Protein AF-A0A353B526-F1 (afdb_monomer_lite)

Structure (mmCIF, N/CA/C/O backbone):
data_AF-A0A353B526-F1
#
_entry.id   AF-A0A353B526-F1
#
loop_
_atom_site.group_PDB
_atom_site.id
_atom_site.type_symbol
_atom_site.label_atom_id
_atom_site.label_alt_id
_atom_site.label_comp_id
_atom_site.label_asym_id
_atom_site.label_entity_id
_atom_site.label_seq_id
_atom_site.pdbx_PDB_ins_code
_atom_site.Cartn_x
_atom_site.Cartn_y
_atom_site.Cartn_z
_atom_site.occupancy
_atom_site.B_iso_or_equiv
_atom_site.auth_seq_id
_atom_site.auth_comp_id
_atom_site.auth_asym_id
_atom_site.auth_atom_id
_atom_site.pdbx_PDB_model_num
ATOM 1 N N . ASP A 1 1 ? 11.780 -3.179 19.952 1.00 55.44 1 ASP A N 1
ATOM 2 C CA . ASP A 1 1 ? 10.752 -3.009 18.901 1.00 55.44 1 ASP A CA 1
ATOM 3 C C . ASP A 1 1 ? 11.276 -2.392 17.603 1.00 55.44 1 ASP A C 1
ATOM 5 O O . ASP A 1 1 ? 10.988 -2.931 16.545 1.00 55.44 1 ASP A O 1
ATOM 9 N N . GLY A 1 2 ? 12.166 -1.389 17.626 1.00 59.59 2 GLY A N 1
ATOM 10 C CA . GLY A 1 2 ? 12.680 -0.763 16.386 1.00 59.59 2 GLY A CA 1
ATOM 11 C C . GLY A 1 2 ? 13.436 -1.662 15.383 1.00 59.59 2 GLY A C 1
ATOM 12 O O . GLY A 1 2 ? 13.488 -1.338 14.200 1.00 59.59 2 GLY A O 1
ATOM 13 N N . LEU A 1 3 ? 14.002 -2.803 15.803 1.00 60.94 3 LEU A N 1
ATOM 14 C CA . LEU A 1 3 ? 14.673 -3.739 14.883 1.00 60.94 3 LEU A CA 1
ATOM 15 C C . LEU A 1 3 ? 13.676 -4.437 13.940 1.00 60.94 3 LEU A C 1
ATOM 17 O O . LEU A 1 3 ? 13.986 -4.647 12.771 1.00 60.94 3 LEU A O 1
ATOM 21 N N . TRP A 1 4 ? 12.483 -4.764 14.444 1.00 62.88 4 TRP A N 1
ATOM 22 C CA . TRP A 1 4 ? 11.425 -5.407 13.663 1.00 62.88 4 TRP A CA 1
ATOM 23 C C . TRP A 1 4 ? 10.828 -4.448 12.641 1.00 62.88 4 TRP A C 1
ATOM 25 O O . TRP A 1 4 ? 10.658 -4.827 11.488 1.00 62.88 4 TRP A O 1
ATOM 35 N N . ILE A 1 5 ? 10.642 -3.183 13.028 1.00 62.62 5 ILE A N 1
ATOM 36 C CA . ILE A 1 5 ? 10.218 -2.115 12.116 1.00 62.62 5 ILE A CA 1
ATOM 37 C C . ILE A 1 5 ? 11.234 -1.971 10.977 1.00 62.62 5 ILE A C 1
ATOM 39 O O . ILE A 1 5 ? 10.862 -2.057 9.815 1.00 62.62 5 ILE A O 1
ATOM 43 N N . ASN A 1 6 ? 12.532 -1.866 11.280 1.00 57.03 6 ASN A N 1
ATOM 44 C CA . ASN A 1 6 ? 13.565 -1.769 10.241 1.00 57.03 6 ASN A CA 1
ATOM 45 C C . ASN A 1 6 ? 13.612 -3.001 9.322 1.00 57.03 6 ASN A C 1
ATOM 47 O O . ASN A 1 6 ? 13.829 -2.863 8.120 1.00 57.03 6 ASN A O 1
ATOM 51 N N . TYR A 1 7 ? 13.410 -4.201 9.873 1.00 67.06 7 TYR A N 1
ATOM 52 C CA . TYR A 1 7 ? 13.340 -5.433 9.088 1.00 67.06 7 TYR A CA 1
ATOM 53 C C . TYR A 1 7 ? 12.128 -5.433 8.145 1.00 67.06 7 TYR A C 1
ATOM 55 O O . TYR A 1 7 ? 12.280 -5.737 6.964 1.00 67.06 7 TYR A O 1
ATOM 63 N N . TRP A 1 8 ? 10.950 -5.036 8.627 1.00 62.91 8 TRP A N 1
ATOM 64 C CA . TRP A 1 8 ? 9.739 -4.974 7.808 1.00 62.91 8 TRP A CA 1
ATOM 65 C C . TRP A 1 8 ? 9.803 -3.878 6.762 1.00 62.91 8 TRP A C 1
ATOM 67 O O . TRP A 1 8 ? 9.390 -4.115 5.640 1.00 62.91 8 TRP A O 1
ATOM 77 N N . VAL A 1 9 ? 10.414 -2.737 7.063 1.00 62.62 9 VAL A N 1
ATOM 78 C CA . VAL A 1 9 ? 10.660 -1.666 6.086 1.00 62.62 9 VAL A CA 1
ATOM 79 C C . VAL A 1 9 ? 11.614 -2.135 4.982 1.00 62.62 9 VAL A C 1
ATOM 81 O O . VAL A 1 9 ? 11.362 -1.941 3.791 1.00 62.62 9 VAL A O 1
ATOM 84 N N . ALA A 1 10 ? 12.690 -2.835 5.351 1.00 56.03 10 ALA A N 1
ATOM 85 C CA . ALA A 1 10 ? 13.644 -3.386 4.388 1.00 56.03 10 ALA A CA 1
ATOM 86 C C . ALA A 1 10 ? 13.065 -4.539 3.547 1.00 56.03 10 ALA A C 1
ATOM 88 O O . ALA A 1 10 ? 13.528 -4.786 2.435 1.00 56.03 10 ALA A O 1
ATOM 89 N N . ALA A 1 11 ? 12.076 -5.262 4.068 1.00 57.31 11 ALA A N 1
ATOM 90 C CA . ALA A 1 11 ? 11.418 -6.347 3.351 1.00 57.31 11 ALA A CA 1
ATOM 91 C C . ALA A 1 11 ? 10.162 -5.876 2.582 1.00 57.31 11 ALA A C 1
ATOM 93 O O . ALA A 1 11 ? 9.813 -6.488 1.573 1.00 57.31 11 ALA A O 1
ATOM 94 N N . ALA A 1 12 ? 9.516 -4.784 3.006 1.00 56.25 12 ALA A N 1
ATOM 95 C CA . ALA A 1 12 ? 8.395 -4.139 2.315 1.00 56.25 12 ALA A CA 1
ATOM 96 C C . ALA A 1 12 ? 8.865 -3.440 1.043 1.00 56.25 12 ALA A C 1
ATOM 98 O O . ALA A 1 12 ? 8.221 -3.563 0.012 1.00 56.25 12 ALA A O 1
ATOM 99 N N . SER A 1 13 ? 10.059 -2.844 1.080 1.00 56.41 13 SER A N 1
ATOM 100 C CA . SER A 1 13 ? 10.742 -2.297 -0.103 1.00 56.41 13 SER A CA 1
ATOM 101 C C . SER A 1 13 ? 11.187 -3.351 -1.134 1.00 56.41 13 SER A C 1
ATOM 103 O O . SER A 1 13 ? 11.885 -3.020 -2.087 1.00 56.41 13 SER A O 1
ATOM 105 N N . ARG A 1 14 ? 10.843 -4.632 -0.935 1.00 58.75 14 ARG A N 1
ATOM 106 C CA . ARG A 1 14 ? 11.121 -5.738 -1.868 1.00 58.75 14 ARG A CA 1
ATOM 107 C C . ARG A 1 14 ? 9.884 -6.596 -2.158 1.00 58.75 14 ARG A C 1
ATOM 109 O O . ARG A 1 14 ? 10.038 -7.730 -2.607 1.00 58.75 14 ARG A O 1
ATOM 116 N N . GLY A 1 15 ? 8.692 -6.152 -1.757 1.00 55.44 15 GLY A N 1
ATOM 117 C CA . GLY A 1 15 ? 7.445 -6.919 -1.862 1.00 55.44 15 GLY A CA 1
ATOM 118 C C . GLY A 1 15 ? 7.373 -8.199 -1.011 1.00 55.44 15 GLY A C 1
ATOM 119 O O . GLY A 1 15 ? 6.357 -8.890 -1.016 1.00 55.44 15 GLY A O 1
ATOM 120 N N . VAL A 1 16 ? 8.418 -8.533 -0.241 1.00 63.41 16 VAL A N 1
ATOM 121 C CA . VAL A 1 16 ? 8.489 -9.770 0.563 1.00 63.41 16 VAL A CA 1
ATOM 122 C C . VAL A 1 16 ? 7.783 -9.605 1.914 1.00 63.41 16 VAL A C 1
ATOM 124 O O . VAL A 1 16 ? 7.310 -10.588 2.483 1.00 63.41 16 VAL A O 1
ATOM 127 N N . ALA A 1 17 ? 7.671 -8.377 2.438 1.00 70.75 17 ALA A N 1
ATOM 128 C CA . ALA A 1 17 ? 7.066 -8.152 3.753 1.00 70.75 17 ALA A CA 1
ATOM 129 C C . ALA A 1 17 ? 5.555 -7.964 3.758 1.00 70.75 17 ALA A C 1
ATOM 131 O O . ALA A 1 17 ? 5.000 -8.078 4.841 1.00 70.75 17 ALA A O 1
ATOM 132 N N . VAL A 1 18 ? 4.886 -7.688 2.630 1.00 75.19 18 VAL A N 1
ATOM 133 C CA . VAL A 1 18 ? 3.439 -7.368 2.627 1.00 75.19 18 VAL A CA 1
ATOM 134 C C . VAL A 1 18 ? 2.651 -8.437 3.381 1.00 75.19 18 VAL A C 1
ATOM 136 O O . VAL A 1 18 ? 1.902 -8.135 4.306 1.00 75.19 18 VAL A O 1
ATOM 139 N N . ARG A 1 19 ? 2.932 -9.708 3.077 1.00 75.94 19 ARG A N 1
ATOM 140 C CA . ARG A 1 19 ? 2.346 -10.851 3.780 1.00 75.94 19 ARG A CA 1
ATOM 141 C C . ARG A 1 19 ? 2.695 -10.872 5.272 1.00 75.94 19 ARG A C 1
ATOM 143 O O . ARG A 1 19 ? 1.808 -11.054 6.093 1.00 75.94 19 ARG A O 1
ATOM 150 N N . SER A 1 20 ? 3.968 -10.689 5.623 1.00 77.62 20 SER A N 1
ATOM 151 C CA . SER A 1 20 ? 4.412 -10.715 7.024 1.00 77.62 20 SER A CA 1
ATOM 152 C C . SER A 1 20 ? 3.808 -9.574 7.842 1.00 77.62 20 SER A C 1
ATOM 154 O O . SER A 1 20 ? 3.484 -9.786 9.004 1.00 77.62 20 SER A O 1
ATOM 156 N N . ILE A 1 21 ? 3.680 -8.380 7.261 1.00 80.81 21 ILE A N 1
ATOM 157 C CA . ILE A 1 21 ? 3.058 -7.220 7.900 1.00 80.81 21 ILE A CA 1
ATOM 158 C C . ILE A 1 21 ? 1.581 -7.514 8.123 1.00 80.81 21 ILE A C 1
ATOM 160 O O . ILE A 1 21 ? 1.106 -7.393 9.247 1.00 80.81 21 ILE A O 1
ATOM 164 N N . HIS A 1 22 ? 0.882 -7.965 7.080 1.00 81.88 22 HIS A N 1
ATOM 165 C CA . HIS A 1 22 ? -0.527 -8.328 7.165 1.00 81.88 22 HIS A CA 1
ATOM 166 C C . HIS A 1 22 ? -0.779 -9.393 8.248 1.00 81.88 22 HIS A C 1
ATOM 168 O O . HIS A 1 22 ? -1.713 -9.248 9.028 1.00 81.88 22 HIS A O 1
ATOM 174 N N . GLU A 1 23 ? 0.077 -10.418 8.360 1.00 82.25 23 GLU A N 1
ATOM 175 C CA . GLU A 1 23 ? -0.015 -11.478 9.385 1.00 82.25 23 GLU A CA 1
ATOM 176 C C . GLU A 1 23 ? 0.177 -10.981 10.831 1.00 82.25 23 GLU A C 1
ATOM 178 O O . GLU A 1 23 ? -0.234 -11.662 11.767 1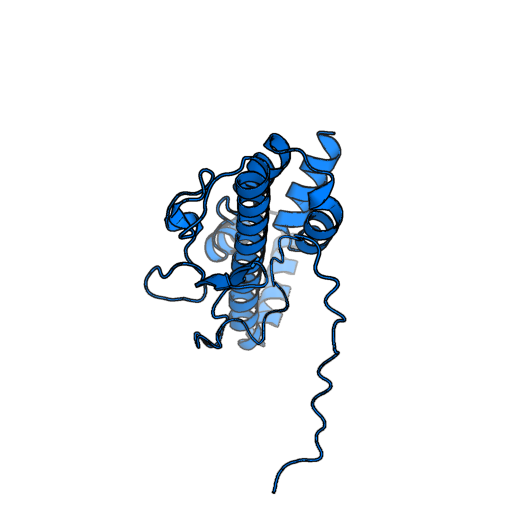.00 82.25 23 GLU A O 1
ATOM 183 N N . HIS A 1 24 ? 0.806 -9.823 11.036 1.00 84.25 24 HIS A N 1
ATOM 184 C CA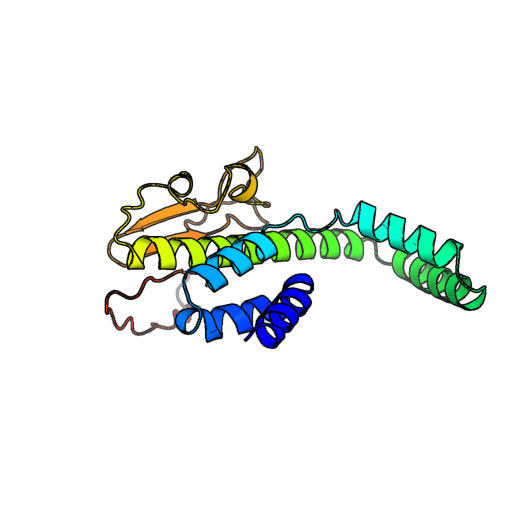 . HIS A 1 24 ? 1.137 -9.311 12.369 1.00 84.25 24 HIS A CA 1
ATOM 185 C C . HIS A 1 24 ? 0.536 -7.925 12.654 1.00 84.25 24 HIS A C 1
ATOM 187 O O . HIS A 1 24 ? 0.868 -7.318 13.676 1.00 84.25 24 HIS A O 1
ATOM 193 N N . ARG A 1 25 ? -0.334 -7.406 11.780 1.00 87.31 25 ARG A N 1
ATOM 194 C CA . ARG A 1 25 ? -0.895 -6.048 11.879 1.00 87.31 25 ARG A CA 1
ATOM 195 C C . ARG A 1 25 ? -1.630 -5.794 13.199 1.00 87.31 25 ARG A C 1
ATOM 197 O O . ARG A 1 25 ? -1.456 -4.732 13.794 1.00 87.31 25 ARG A O 1
ATOM 204 N N . ASP A 1 26 ? -2.324 -6.808 13.715 1.00 88.00 26 ASP A N 1
ATOM 205 C CA . ASP A 1 26 ? -3.084 -6.740 14.971 1.00 88.00 26 ASP A CA 1
ATOM 206 C C . ASP A 1 26 ? -2.174 -6.550 16.195 1.00 88.00 26 ASP A C 1
ATOM 208 O O . ASP A 1 26 ? -2.613 -6.095 17.247 1.00 88.00 26 ASP A O 1
ATOM 212 N N . SER A 1 27 ? -0.886 -6.892 16.070 1.00 90.00 27 SER A N 1
ATOM 213 C CA . SER A 1 27 ? 0.110 -6.709 17.133 1.00 90.00 27 SER A CA 1
ATOM 214 C C . SER A 1 27 ? 0.776 -5.330 17.128 1.00 90.00 27 SER A C 1
ATOM 216 O O . SER A 1 27 ? 1.521 -5.010 18.057 1.00 90.00 27 SER A O 1
ATOM 218 N N . LEU A 1 28 ? 0.542 -4.525 16.087 1.00 88.44 28 LEU A N 1
ATOM 219 C CA . LEU A 1 28 ? 1.087 -3.177 15.970 1.00 88.44 28 LEU A CA 1
ATOM 220 C C . LEU A 1 28 ? 0.211 -2.180 16.727 1.00 88.44 28 LEU A C 1
ATOM 222 O O . LEU A 1 28 ? -1.011 -2.212 16.611 1.00 88.44 28 LEU A O 1
ATOM 226 N N . ASP A 1 29 ? 0.844 -1.252 17.444 1.00 92.56 29 ASP A N 1
ATOM 227 C CA . ASP A 1 29 ? 0.150 -0.080 17.975 1.00 92.56 29 ASP A CA 1
ATOM 228 C C . ASP A 1 29 ? -0.123 0.966 16.878 1.00 92.56 29 ASP A C 1
ATOM 230 O O . ASP A 1 29 ? 0.496 0.958 15.811 1.00 92.56 29 ASP A O 1
ATOM 234 N N . SER A 1 30 ? -1.042 1.893 17.162 1.00 91.44 30 SER A N 1
ATOM 235 C CA . SER A 1 30 ? -1.443 2.985 16.260 1.00 91.44 30 SER A CA 1
ATOM 236 C C . SER A 1 30 ? -0.243 3.752 15.674 1.00 91.44 30 SER A C 1
ATOM 238 O O . SER A 1 30 ? -0.139 3.926 14.459 1.00 91.44 30 SER A O 1
ATOM 240 N N . ALA A 1 31 ? 0.739 4.118 16.507 1.00 91.62 31 ALA A N 1
ATOM 241 C CA . ALA A 1 31 ? 1.922 4.862 16.064 1.00 91.62 31 ALA A CA 1
ATOM 242 C C . ALA A 1 31 ? 2.816 4.049 15.104 1.00 91.62 31 ALA A C 1
ATOM 244 O O . ALA A 1 31 ? 3.383 4.593 14.147 1.00 91.62 31 ALA A O 1
ATOM 245 N N . SER A 1 32 ? 2.953 2.742 15.344 1.00 91.31 32 SER A N 1
ATOM 246 C CA . SER A 1 32 ? 3.699 1.826 14.479 1.00 91.31 32 SER A CA 1
ATOM 247 C C . SER A 1 32 ? 2.979 1.602 13.154 1.00 91.31 32 SER A C 1
ATOM 249 O O . SER A 1 32 ? 3.637 1.597 12.113 1.00 91.31 32 SER A O 1
ATOM 251 N N . ARG A 1 33 ? 1.645 1.469 13.173 1.00 91.62 33 ARG A N 1
ATOM 252 C CA . ARG A 1 33 ? 0.823 1.364 11.959 1.00 91.62 33 ARG A CA 1
ATOM 253 C C . ARG A 1 33 ? 0.928 2.621 11.104 1.00 91.62 33 ARG A C 1
ATOM 255 O O . ARG A 1 33 ? 1.215 2.499 9.919 1.00 91.62 33 ARG A O 1
ATOM 262 N N . GLU A 1 34 ? 0.816 3.807 11.701 1.00 92.31 34 GLU A N 1
ATOM 263 C CA . GLU A 1 34 ? 0.966 5.081 10.987 1.00 92.31 34 GLU A CA 1
ATOM 264 C C . GLU A 1 34 ? 2.351 5.194 10.333 1.00 92.31 34 GLU A C 1
ATOM 266 O O . GLU A 1 34 ? 2.480 5.539 9.156 1.00 92.31 34 GLU A O 1
ATOM 271 N N . THR A 1 35 ? 3.407 4.872 11.087 1.00 90.44 35 THR A N 1
ATOM 272 C CA . THR A 1 35 ? 4.784 4.906 10.576 1.00 90.44 35 THR A CA 1
ATOM 273 C C . THR A 1 35 ? 4.963 3.935 9.410 1.00 90.44 35 THR A C 1
ATOM 275 O O . THR A 1 35 ? 5.569 4.286 8.398 1.00 90.44 35 THR A O 1
ATOM 278 N N . LEU A 1 36 ? 4.430 2.719 9.535 1.00 88.81 36 LEU A N 1
ATOM 279 C CA . LEU A 1 36 ? 4.534 1.695 8.505 1.00 88.81 36 LEU A CA 1
ATOM 280 C C . LEU A 1 36 ? 3.726 2.060 7.256 1.00 88.81 36 LEU A C 1
ATOM 282 O O . LEU A 1 36 ? 4.250 1.935 6.155 1.00 88.81 36 LEU A O 1
ATOM 286 N N . ALA A 1 37 ? 2.507 2.577 7.419 1.00 90.00 37 ALA A N 1
ATOM 287 C CA . ALA A 1 37 ? 1.673 3.066 6.328 1.00 90.00 37 ALA A CA 1
ATOM 288 C C . ALA A 1 37 ? 2.382 4.170 5.531 1.00 90.00 37 ALA A C 1
ATOM 290 O O . ALA A 1 37 ? 2.484 4.087 4.309 1.00 90.00 37 ALA A O 1
ATOM 291 N N . LYS A 1 38 ? 2.978 5.153 6.215 1.00 89.75 38 LYS A N 1
ATOM 292 C CA . LYS A 1 38 ? 3.768 6.211 5.564 1.00 89.75 38 LYS A CA 1
ATOM 293 C C . LYS A 1 38 ? 4.967 5.665 4.793 1.00 89.75 38 LYS A C 1
ATOM 295 O O . LYS A 1 38 ? 5.291 6.181 3.730 1.00 89.75 38 LYS A O 1
ATOM 300 N N . LEU A 1 39 ? 5.625 4.626 5.304 1.00 87.44 39 LEU A N 1
ATOM 301 C CA . LEU A 1 39 ? 6.761 3.994 4.627 1.00 87.44 39 LEU A CA 1
ATOM 302 C C . LEU A 1 39 ? 6.328 3.152 3.422 1.00 87.44 39 LEU A C 1
ATOM 304 O O . LEU A 1 39 ? 7.016 3.165 2.407 1.00 87.44 39 LEU A O 1
ATOM 308 N N . LEU A 1 40 ? 5.188 2.465 3.509 1.00 85.50 40 LEU A N 1
ATOM 309 C CA . LEU A 1 40 ? 4.616 1.690 2.406 1.00 85.50 40 LEU A CA 1
ATOM 310 C C . LEU A 1 40 ? 4.193 2.573 1.226 1.00 85.50 40 LEU A C 1
ATOM 312 O O . LEU A 1 40 ? 4.284 2.135 0.082 1.00 85.50 40 LEU A O 1
ATOM 316 N N . VAL A 1 41 ? 3.747 3.802 1.500 1.00 87.19 41 VAL A N 1
ATOM 317 C CA . VAL A 1 41 ? 3.336 4.752 0.455 1.00 87.19 41 VAL A CA 1
ATOM 318 C C . VAL A 1 41 ? 4.464 5.683 0.012 1.00 87.19 41 VAL A C 1
ATOM 320 O O . VAL A 1 41 ? 4.396 6.233 -1.088 1.00 87.19 41 VAL A O 1
ATOM 323 N N . SER A 1 42 ? 5.522 5.836 0.821 1.00 84.44 42 SER A N 1
ATOM 324 C CA . SER A 1 42 ? 6.681 6.647 0.441 1.00 84.44 42 SER A CA 1
ATOM 325 C C . SER A 1 42 ? 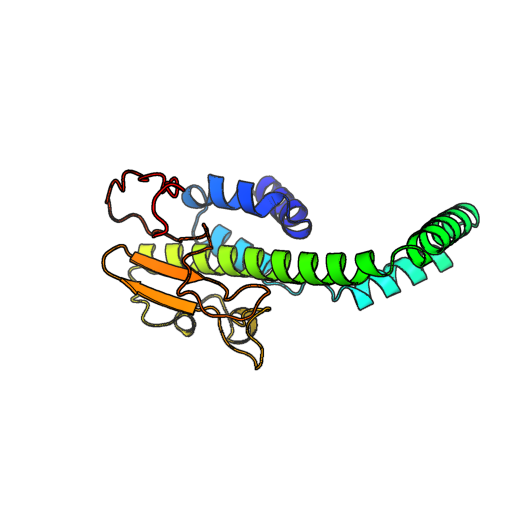7.217 6.214 -0.923 1.00 84.44 42 SER A C 1
ATOM 327 O O . SER A 1 42 ? 7.341 5.019 -1.187 1.00 84.44 42 SER A O 1
ATOM 329 N N . GLU A 1 43 ? 7.459 7.199 -1.795 1.00 65.69 43 GLU A N 1
ATOM 330 C CA . GLU A 1 43 ? 7.720 6.972 -3.216 1.00 65.69 43 GLU A CA 1
ATOM 331 C C . GLU A 1 43 ? 8.775 5.881 -3.430 1.00 65.69 43 GLU A C 1
ATOM 333 O O . GLU A 1 43 ? 9.950 6.033 -3.081 1.00 65.69 43 GLU A O 1
ATOM 338 N N . VAL A 1 44 ? 8.339 4.779 -4.044 1.00 66.88 44 VAL A N 1
ATOM 339 C CA . VAL A 1 44 ? 9.246 3.833 -4.683 1.00 66.88 44 VAL A CA 1
ATOM 340 C C . VAL A 1 44 ? 9.924 4.610 -5.806 1.00 66.88 44 VAL A C 1
ATOM 342 O O . VAL A 1 44 ? 9.247 5.139 -6.688 1.00 66.88 44 VAL A O 1
ATOM 345 N N . GLU A 1 45 ? 11.252 4.732 -5.732 1.00 65.06 45 GLU A N 1
ATOM 346 C CA . GLU A 1 45 ? 12.062 5.379 -6.769 1.00 65.06 45 GLU A CA 1
ATOM 347 C C . GLU A 1 45 ? 11.603 4.858 -8.147 1.00 65.06 45 GLU A C 1
ATOM 349 O O . GLU A 1 45 ? 11.542 3.635 -8.320 1.00 65.06 45 GLU A O 1
ATOM 354 N N . PRO A 1 46 ? 11.241 5.737 -9.110 1.00 67.31 46 PRO A N 1
ATOM 355 C CA . PRO A 1 46 ? 10.779 5.302 -10.424 1.00 67.31 46 PRO A CA 1
ATOM 356 C C . PRO A 1 46 ? 11.758 4.294 -11.011 1.00 67.31 46 PRO A C 1
ATOM 358 O O . PRO A 1 46 ? 12.972 4.478 -10.898 1.00 67.31 46 PRO A O 1
ATOM 361 N N . ILE A 1 47 ? 11.260 3.231 -11.640 1.00 64.38 47 ILE A N 1
ATOM 362 C CA . ILE A 1 47 ? 12.132 2.143 -12.091 1.00 64.38 47 ILE A CA 1
ATOM 363 C C . ILE A 1 47 ? 13.176 2.627 -13.100 1.00 64.38 47 ILE A C 1
ATOM 365 O O . ILE A 1 47 ? 14.293 2.125 -13.124 1.00 64.38 47 ILE A O 1
ATOM 369 N N . GLU A 1 48 ? 12.858 3.670 -13.867 1.00 68.56 48 GLU A N 1
ATOM 370 C CA . GLU A 1 48 ? 13.783 4.345 -14.773 1.00 68.56 48 GLU A CA 1
ATOM 371 C C . GLU A 1 48 ? 14.906 5.063 -14.014 1.00 68.56 48 GLU A C 1
ATOM 373 O O . GLU A 1 48 ? 16.051 5.070 -14.466 1.00 68.56 48 GLU A O 1
ATOM 378 N N . ALA A 1 49 ? 14.598 5.653 -12.856 1.00 74.25 49 ALA A N 1
ATOM 379 C CA . ALA A 1 49 ? 15.585 6.279 -11.985 1.00 74.25 49 ALA A CA 1
ATOM 380 C C . ALA A 1 49 ? 16.463 5.227 -11.289 1.00 74.25 49 ALA A C 1
ATOM 382 O O . ALA A 1 49 ? 17.679 5.414 -11.219 1.00 74.25 49 ALA A O 1
ATOM 383 N N . VAL A 1 50 ? 15.884 4.095 -10.867 1.00 68.94 50 VAL A N 1
ATOM 384 C CA . VAL A 1 50 ? 16.641 2.942 -10.349 1.00 68.94 50 VAL A CA 1
ATOM 385 C C . VAL A 1 50 ? 17.577 2.385 -11.425 1.00 68.94 50 VAL A C 1
ATOM 387 O O . VAL A 1 50 ? 18.772 2.248 -11.173 1.00 68.94 50 VAL A O 1
ATOM 390 N N . ASP A 1 51 ? 17.070 2.129 -12.635 1.00 69.12 51 ASP A N 1
ATOM 391 C CA . ASP A 1 51 ? 17.843 1.600 -13.767 1.00 69.12 51 ASP A CA 1
ATOM 392 C C . ASP A 1 51 ? 18.967 2.567 -14.173 1.00 69.12 51 ASP A C 1
ATOM 394 O O . ASP A 1 51 ? 20.115 2.164 -14.369 1.00 69.12 51 ASP A O 1
ATOM 398 N N . GLU A 1 52 ? 18.693 3.873 -14.234 1.00 75.38 52 GLU A N 1
ATOM 399 C CA . GLU A 1 52 ? 19.733 4.868 -14.507 1.00 75.38 52 GLU A CA 1
ATOM 400 C C . GLU A 1 52 ? 20.776 4.927 -13.383 1.00 75.38 52 GLU A C 1
ATOM 402 O O . GLU A 1 52 ? 21.979 4.953 -13.652 1.00 75.38 52 GLU A O 1
ATOM 407 N N . ARG A 1 53 ? 20.360 4.874 -12.114 1.00 81.06 53 ARG A N 1
ATOM 408 C CA . ARG A 1 53 ? 21.278 4.833 -10.969 1.00 81.06 53 ARG A CA 1
ATOM 409 C C . ARG A 1 53 ? 22.153 3.581 -10.989 1.00 81.06 53 ARG A C 1
ATOM 411 O O . ARG A 1 53 ? 23.360 3.684 -10.752 1.00 81.06 53 ARG A O 1
ATOM 418 N N . GLU A 1 54 ? 21.589 2.419 -11.301 1.00 71.94 54 GLU A N 1
ATOM 419 C CA . GLU A 1 54 ? 22.334 1.167 -11.441 1.00 71.94 54 GLU A CA 1
ATOM 420 C C . GLU A 1 54 ? 23.310 1.216 -12.617 1.00 71.94 54 GLU A C 1
ATOM 422 O O . GLU A 1 54 ? 24.483 0.874 -12.441 1.00 71.94 54 GLU A O 1
ATOM 427 N N . LYS A 1 55 ? 22.898 1.745 -13.778 1.00 75.62 55 LYS A N 1
ATOM 428 C CA . LYS A 1 55 ? 23.805 2.007 -14.908 1.00 75.62 55 LYS A CA 1
ATOM 429 C C . LYS A 1 55 ? 24.975 2.879 -14.485 1.00 75.62 55 LYS A C 1
ATOM 431 O O . LYS A 1 55 ? 26.125 2.518 -14.735 1.00 75.62 55 LYS A O 1
ATOM 436 N N . GLN A 1 56 ? 24.715 4.004 -13.821 1.00 76.88 56 GLN A N 1
ATOM 437 C CA . GLN A 1 56 ? 25.771 4.903 -13.353 1.00 76.88 56 GLN A CA 1
ATOM 438 C C . GLN A 1 56 ? 26.695 4.213 -12.342 1.00 76.88 56 GLN A C 1
ATOM 440 O O . GLN A 1 56 ? 27.917 4.377 -12.400 1.00 76.88 56 GLN A O 1
ATOM 445 N N . TRP A 1 57 ? 26.151 3.396 -11.438 1.00 73.19 57 TRP A N 1
ATOM 446 C CA . TRP A 1 57 ? 26.952 2.635 -10.482 1.00 73.19 57 TRP A CA 1
ATOM 447 C C . TRP A 1 57 ? 27.859 1.617 -11.182 1.00 73.19 57 TRP A C 1
ATOM 449 O O . TRP A 1 57 ? 29.061 1.564 -10.911 1.00 73.19 57 TRP A O 1
ATOM 459 N N . VAL A 1 58 ? 27.330 0.885 -12.163 1.00 68.69 58 VAL A N 1
ATOM 460 C CA . VAL A 1 58 ? 28.099 -0.050 -12.991 1.00 68.69 58 VAL A CA 1
ATOM 461 C C . VAL A 1 58 ? 29.177 0.680 -13.796 1.00 68.69 58 VAL A C 1
ATOM 463 O O . VAL A 1 58 ? 30.332 0.246 -13.829 1.00 68.69 58 VAL A O 1
ATOM 466 N N . LEU A 1 59 ? 28.857 1.817 -14.410 1.00 73.75 59 LEU A N 1
ATOM 467 C CA . LEU A 1 59 ? 29.814 2.616 -15.181 1.00 73.75 59 LEU A CA 1
ATOM 468 C C . LEU A 1 59 ? 30.968 3.149 -14.316 1.00 73.75 59 LEU A C 1
ATOM 470 O O . LEU A 1 59 ? 32.094 3.282 -14.809 1.00 73.75 59 LEU A O 1
ATOM 474 N N . ASN A 1 60 ? 30.725 3.353 -13.023 1.00 77.31 60 ASN A N 1
ATOM 475 C CA . ASN A 1 60 ? 31.729 3.770 -12.044 1.00 77.31 60 ASN A CA 1
ATOM 476 C C . ASN A 1 60 ? 32.414 2.600 -11.310 1.00 77.31 60 ASN A C 1
ATOM 478 O O . ASN A 1 60 ? 33.324 2.818 -10.511 1.00 77.31 60 ASN A O 1
ATOM 482 N N . SER A 1 61 ? 32.020 1.359 -11.595 1.00 81.06 61 SER A N 1
ATOM 483 C CA . SER A 1 61 ? 32.560 0.153 -10.962 1.00 81.06 61 SER A CA 1
ATOM 484 C C . SER A 1 61 ? 33.724 -0.479 -11.750 1.00 81.06 61 SER A C 1
ATOM 486 O O . SER A 1 61 ? 34.209 0.055 -12.755 1.00 81.06 61 SER A O 1
ATOM 488 N N . SER A 1 62 ? 34.228 -1.619 -11.267 1.00 85.12 62 SER A N 1
ATOM 489 C CA . SER A 1 62 ? 35.353 -2.334 -11.885 1.00 85.12 62 SER A CA 1
ATOM 490 C C . SER A 1 62 ? 35.021 -2.862 -13.292 1.00 85.12 62 SER A C 1
ATOM 492 O O . SER A 1 62 ? 33.860 -3.047 -13.653 1.00 85.12 62 SER A O 1
ATOM 494 N N . TRP A 1 63 ? 36.042 -3.171 -14.098 1.00 77.38 63 TRP A N 1
ATOM 495 C CA . TRP A 1 63 ? 35.840 -3.707 -15.452 1.00 77.38 63 TRP A CA 1
ATOM 496 C C . TRP A 1 63 ? 35.084 -5.049 -15.479 1.00 77.38 63 TRP A C 1
ATOM 498 O O . TRP A 1 63 ? 34.367 -5.314 -16.439 1.00 77.38 63 TRP A O 1
ATOM 508 N N . HIS A 1 64 ? 35.192 -5.866 -14.424 1.00 70.69 64 HIS A N 1
ATOM 509 C CA . HIS A 1 64 ? 34.417 -7.104 -14.289 1.00 70.69 64 HIS A CA 1
ATOM 510 C C . HIS A 1 64 ? 32.921 -6.816 -14.155 1.00 70.69 64 HIS A C 1
ATOM 512 O O . HIS A 1 64 ? 32.113 -7.434 -14.836 1.00 70.69 64 HIS A O 1
ATOM 518 N N . SER A 1 65 ? 32.552 -5.848 -13.317 1.00 66.69 65 SER A N 1
ATOM 519 C CA . SER A 1 65 ? 31.162 -5.429 -13.115 1.00 66.69 65 SER A CA 1
ATOM 520 C C . SER A 1 65 ? 30.551 -4.870 -14.405 1.00 66.69 65 SER A C 1
ATOM 522 O O . SER A 1 65 ? 29.420 -5.202 -14.748 1.00 66.69 65 SER A O 1
ATOM 524 N N . LYS A 1 66 ? 31.338 -4.109 -15.178 1.00 73.12 66 LYS A N 1
ATOM 525 C CA . LYS A 1 66 ? 30.955 -3.633 -16.518 1.00 73.12 66 LYS A CA 1
ATOM 526 C C . LYS A 1 66 ? 30.732 -4.780 -17.505 1.00 73.12 66 LYS A C 1
ATOM 528 O O . LYS A 1 66 ? 29.771 -4.744 -18.264 1.00 73.12 66 LYS A O 1
ATOM 533 N N . LEU A 1 67 ? 31.602 -5.794 -17.495 1.00 70.19 67 LEU A N 1
ATOM 534 C CA . LEU A 1 67 ? 31.478 -6.966 -18.365 1.00 70.19 67 LEU A CA 1
ATOM 535 C C . LEU A 1 67 ? 30.243 -7.806 -18.017 1.00 70.19 67 LEU A C 1
ATOM 537 O O . LEU A 1 67 ? 29.510 -8.188 -18.921 1.00 70.19 67 LEU A O 1
ATOM 541 N N . VAL A 1 68 ? 29.995 -8.061 -16.728 1.00 71.12 68 VAL A N 1
ATOM 542 C CA . VAL A 1 68 ? 28.797 -8.783 -16.271 1.00 71.12 68 VAL A CA 1
ATOM 543 C C . VAL A 1 68 ? 27.540 -8.041 -16.711 1.00 71.12 68 VAL A C 1
ATOM 545 O O . VAL A 1 68 ? 26.699 -8.646 -17.359 1.00 71.12 68 VAL A O 1
ATOM 548 N N . PHE A 1 69 ? 27.457 -6.731 -16.465 1.00 71.38 69 PHE A N 1
ATOM 549 C CA . PHE A 1 69 ? 26.322 -5.915 -16.901 1.00 71.38 69 PHE A CA 1
ATOM 550 C C . PHE A 1 69 ? 26.082 -5.980 -18.416 1.00 71.38 69 PHE A C 1
ATOM 552 O O . PHE A 1 69 ? 24.951 -6.183 -18.848 1.00 71.38 69 PHE A O 1
ATOM 559 N N . LEU A 1 70 ? 27.136 -5.864 -19.234 1.00 70.94 70 LEU A N 1
ATOM 560 C CA . LEU A 1 70 ? 27.021 -5.977 -20.693 1.00 70.94 70 LEU A CA 1
ATOM 561 C C . LEU A 1 70 ? 26.522 -7.359 -21.135 1.00 70.94 70 LEU A C 1
ATOM 563 O O . LEU A 1 70 ? 25.721 -7.440 -22.062 1.00 70.94 70 LEU A O 1
ATOM 567 N N . LEU A 1 71 ? 26.974 -8.433 -20.481 1.00 71.75 71 LEU A N 1
ATOM 568 C CA . LEU A 1 71 ? 26.523 -9.793 -20.779 1.00 71.75 71 LEU A CA 1
ATOM 569 C C . LEU A 1 71 ? 25.056 -10.007 -20.389 1.00 71.75 71 LEU A C 1
ATOM 571 O O . LEU A 1 71 ? 24.324 -10.612 -21.167 1.00 71.75 71 LEU A O 1
ATOM 575 N N . THR A 1 72 ? 24.618 -9.486 -19.239 1.00 66.94 72 THR A N 1
ATOM 576 C CA . THR A 1 72 ? 23.210 -9.543 -18.818 1.00 66.94 72 THR A CA 1
ATOM 577 C C . THR A 1 72 ? 22.323 -8.806 -19.816 1.00 66.94 72 THR A C 1
ATOM 579 O O . THR A 1 72 ? 21.353 -9.373 -20.310 1.00 66.94 72 THR A O 1
ATOM 582 N N . ARG A 1 73 ? 22.722 -7.593 -20.220 1.00 66.88 73 ARG A N 1
ATOM 583 C CA . ARG A 1 73 ? 21.946 -6.776 -21.160 1.00 66.88 73 ARG A CA 1
ATOM 584 C C . ARG A 1 73 ? 21.864 -7.373 -22.564 1.00 66.88 73 ARG A C 1
ATOM 586 O O . ARG A 1 73 ? 20.821 -7.309 -23.202 1.00 66.88 73 ARG A O 1
ATOM 593 N N . PHE A 1 74 ? 22.956 -7.976 -23.039 1.00 64.69 74 PHE A N 1
ATOM 594 C CA . PHE A 1 74 ? 22.982 -8.680 -24.325 1.00 64.69 74 PHE A CA 1
ATOM 595 C C . PHE A 1 74 ? 22.061 -9.910 -24.318 1.00 64.69 74 PHE A C 1
ATOM 597 O O . PHE A 1 74 ? 21.522 -10.289 -25.353 1.00 64.69 74 PHE A O 1
ATOM 604 N N . TYR A 1 75 ? 21.860 -10.528 -23.151 1.00 57.44 75 TYR A N 1
ATOM 605 C CA . TYR A 1 75 ? 20.900 -11.616 -22.981 1.00 57.44 75 TYR A CA 1
ATOM 606 C C . TYR A 1 75 ? 19.453 -11.091 -22.921 1.00 57.44 75 TYR A C 1
ATOM 608 O O . TYR A 1 75 ? 18.562 -11.694 -23.520 1.00 57.44 75 TYR A O 1
ATOM 616 N N . GLU A 1 76 ? 19.227 -9.944 -22.274 1.00 54.72 76 GLU A N 1
ATOM 617 C CA . GLU A 1 76 ? 17.919 -9.282 -22.133 1.00 54.72 76 GLU A CA 1
ATOM 618 C C . GLU A 1 76 ? 17.386 -8.641 -23.424 1.00 54.72 76 GLU A C 1
ATOM 620 O O . GLU A 1 76 ? 16.175 -8.648 -23.632 1.00 54.72 76 GLU A O 1
ATOM 625 N N . GLU A 1 77 ? 18.239 -8.165 -24.343 1.00 52.28 77 GLU A N 1
ATOM 626 C CA . GLU A 1 77 ? 17.805 -7.680 -25.674 1.00 52.28 77 GLU A CA 1
ATOM 627 C C . GLU A 1 77 ? 17.101 -8.770 -26.511 1.00 52.28 77 GLU A C 1
ATOM 629 O O . GLU A 1 77 ? 16.377 -8.463 -27.458 1.00 52.28 77 GLU A O 1
ATOM 634 N N . SER A 1 78 ? 17.237 -10.042 -26.125 1.00 52.06 78 SER A N 1
ATOM 635 C CA . SER A 1 78 ? 16.496 -11.174 -26.700 1.00 52.06 78 SER A CA 1
ATOM 636 C C . SER A 1 78 ? 15.066 -11.324 -26.151 1.00 52.06 78 SER A C 1
ATOM 638 O O . SER A 1 78 ? 14.324 -12.179 -26.632 1.00 52.06 78 SER A O 1
ATOM 640 N N . VAL A 1 79 ? 14.683 -10.550 -25.128 1.00 50.09 79 VAL A N 1
ATOM 641 C CA . VAL A 1 79 ? 13.471 -10.745 -24.315 1.00 50.09 79 VAL A CA 1
ATOM 642 C C . VAL A 1 79 ? 12.718 -9.416 -24.172 1.00 50.09 79 VAL A C 1
ATOM 644 O O . VAL A 1 79 ? 12.657 -8.827 -23.093 1.00 50.09 79 VAL A O 1
ATOM 647 N N . SER A 1 80 ? 12.105 -8.924 -25.253 1.00 51.88 80 SER A N 1
ATOM 648 C CA . SER A 1 80 ? 11.220 -7.742 -25.201 1.00 51.88 80 SER A CA 1
ATOM 649 C C . SER A 1 80 ? 10.018 -7.916 -24.260 1.00 51.88 80 SER A C 1
ATOM 651 O O . SER A 1 80 ? 9.455 -6.927 -23.798 1.00 51.88 80 SER A O 1
ATOM 653 N N . ASP A 1 81 ? 9.662 -9.157 -23.921 1.00 53.72 81 ASP A N 1
ATOM 654 C CA . ASP A 1 81 ? 8.599 -9.485 -22.961 1.00 53.72 81 ASP A CA 1
ATOM 655 C C . ASP A 1 81 ? 8.980 -9.159 -21.499 1.00 53.72 81 ASP A C 1
ATOM 657 O O . ASP A 1 81 ? 8.109 -9.039 -20.637 1.00 53.72 81 ASP A O 1
ATOM 661 N N . SER A 1 82 ? 10.271 -8.964 -21.200 1.00 56.62 82 SER A N 1
ATOM 662 C CA . SER A 1 82 ? 10.750 -8.718 -19.830 1.00 56.62 82 SER A CA 1
ATOM 663 C C . SER A 1 82 ? 10.391 -7.326 -19.300 1.00 56.62 82 SER A C 1
ATOM 665 O O . SER A 1 82 ? 10.022 -7.194 -18.136 1.00 56.62 82 SER A O 1
ATOM 667 N N . VAL A 1 83 ? 10.420 -6.288 -20.141 1.00 56.19 83 VAL A N 1
ATOM 668 C CA . VAL A 1 83 ? 10.166 -4.900 -19.707 1.00 56.19 83 VAL A CA 1
ATOM 669 C C . VAL A 1 83 ? 8.695 -4.694 -19.336 1.00 56.19 83 VAL A C 1
ATOM 671 O O . VAL A 1 83 ? 8.398 -4.099 -18.300 1.00 56.19 83 VAL A O 1
ATOM 674 N N . PHE A 1 84 ? 7.769 -5.250 -20.126 1.00 59.53 84 PHE A N 1
ATOM 675 C CA . PHE A 1 84 ? 6.340 -5.240 -19.795 1.00 59.53 84 PHE A CA 1
ATOM 676 C C . PHE A 1 84 ? 6.056 -6.023 -18.507 1.00 59.53 84 PHE A C 1
ATOM 678 O O . PHE A 1 84 ? 5.281 -5.562 -17.670 1.00 59.53 84 PHE A O 1
ATOM 685 N N . SER A 1 85 ? 6.737 -7.157 -18.304 1.00 66.38 85 SER A N 1
ATOM 686 C CA . SER A 1 85 ? 6.637 -7.933 -17.064 1.00 66.38 85 SER A CA 1
ATOM 687 C C . SER A 1 85 ? 7.134 -7.155 -15.842 1.00 66.38 85 SER A C 1
ATOM 689 O O . SER A 1 85 ? 6.549 -7.280 -14.768 1.00 66.38 85 SER A O 1
ATOM 691 N N . VAL A 1 86 ? 8.203 -6.371 -15.979 1.00 70.00 86 VAL A N 1
ATOM 692 C CA . VAL A 1 86 ? 8.794 -5.603 -14.875 1.00 70.00 86 VAL A CA 1
ATOM 693 C C . VAL A 1 86 ? 7.926 -4.396 -14.509 1.00 70.00 86 VAL A C 1
ATOM 695 O O . VAL A 1 86 ? 7.669 -4.171 -13.328 1.00 70.00 86 VAL A O 1
ATOM 698 N N . HIS A 1 87 ? 7.407 -3.661 -15.496 1.00 72.81 87 HIS A N 1
ATOM 699 C CA . HIS A 1 87 ? 6.487 -2.550 -15.237 1.00 72.81 87 HIS A CA 1
ATOM 700 C C . HIS A 1 87 ? 5.192 -3.031 -14.565 1.00 72.81 87 HIS A C 1
ATOM 702 O O . HIS A 1 87 ? 4.776 -2.470 -13.553 1.00 72.81 87 HIS A O 1
ATOM 708 N N . ALA A 1 88 ? 4.598 -4.121 -15.065 1.00 73.25 88 ALA A N 1
ATOM 709 C CA . ALA A 1 88 ? 3.405 -4.714 -14.465 1.00 73.25 88 ALA A CA 1
ATOM 710 C C . ALA A 1 88 ? 3.656 -5.217 -13.031 1.00 73.25 88 ALA A C 1
ATOM 712 O O . ALA A 1 88 ? 2.796 -5.048 -12.166 1.00 73.25 88 ALA A O 1
ATOM 713 N N . ALA A 1 89 ? 4.832 -5.800 -12.763 1.00 74.44 89 ALA A N 1
ATOM 714 C CA . ALA A 1 89 ? 5.226 -6.215 -11.418 1.00 74.44 89 ALA A CA 1
ATOM 715 C C . ALA A 1 89 ? 5.380 -5.018 -10.466 1.00 74.44 89 ALA A C 1
ATOM 717 O O . ALA A 1 89 ? 4.905 -5.088 -9.335 1.00 74.44 89 ALA A O 1
ATOM 718 N N . ASN A 1 90 ? 5.970 -3.914 -10.936 1.00 81.62 90 ASN A N 1
ATOM 719 C CA . ASN A 1 90 ? 6.119 -2.692 -10.149 1.00 81.62 90 ASN A CA 1
ATOM 720 C C . ASN A 1 90 ? 4.758 -2.067 -9.799 1.00 81.62 90 ASN A C 1
ATOM 722 O O . ASN A 1 90 ? 4.487 -1.804 -8.632 1.00 81.62 90 ASN A O 1
ATOM 726 N N . LEU A 1 91 ? 3.856 -1.900 -10.778 1.00 84.56 91 LEU A N 1
ATOM 727 C CA . LEU A 1 91 ? 2.506 -1.376 -10.511 1.00 84.56 91 LEU A CA 1
ATOM 728 C C . LEU A 1 91 ? 1.753 -2.241 -9.495 1.00 84.56 91 LEU A C 1
ATOM 730 O O . LEU A 1 91 ? 1.078 -1.713 -8.612 1.00 84.56 91 LEU A O 1
ATOM 734 N N . ARG A 1 92 ? 1.923 -3.565 -9.576 1.00 84.38 92 ARG A N 1
ATOM 735 C CA . ARG A 1 92 ? 1.313 -4.505 -8.634 1.00 84.38 92 ARG A CA 1
ATOM 736 C C . ARG A 1 92 ? 1.861 -4.314 -7.228 1.00 84.38 92 ARG A C 1
ATOM 738 O O . ARG A 1 92 ? 1.089 -4.294 -6.275 1.00 84.38 92 ARG A O 1
ATOM 745 N N . GLU A 1 93 ? 3.177 -4.198 -7.092 1.00 82.56 93 GLU A N 1
ATOM 746 C CA . GLU A 1 93 ? 3.828 -3.959 -5.805 1.00 82.56 93 GLU A CA 1
ATOM 747 C C . GLU A 1 93 ? 3.366 -2.633 -5.187 1.00 82.56 93 GLU A C 1
ATOM 749 O O . GLU A 1 93 ? 2.976 -2.607 -4.020 1.00 82.56 93 GLU A O 1
ATOM 754 N N . VAL A 1 94 ? 3.311 -1.559 -5.983 1.00 86.50 94 VAL A N 1
ATOM 755 C CA . VAL A 1 94 ? 2.798 -0.251 -5.548 1.00 86.50 94 VAL A CA 1
ATOM 756 C C . VAL A 1 94 ? 1.340 -0.352 -5.095 1.00 86.50 94 VAL A C 1
ATOM 758 O O . VAL A 1 94 ? 1.006 0.144 -4.019 1.00 86.50 94 VAL A O 1
ATOM 761 N N . ALA A 1 95 ? 0.478 -1.020 -5.870 1.00 89.12 95 ALA A N 1
ATOM 762 C CA . ALA A 1 95 ? -0.928 -1.207 -5.516 1.00 89.12 95 ALA A CA 1
ATOM 763 C C . ALA A 1 95 ? -1.079 -1.959 -4.187 1.00 89.12 95 ALA A C 1
ATOM 765 O O . ALA A 1 95 ? -1.814 -1.516 -3.309 1.00 89.12 95 ALA A O 1
ATOM 766 N N . LEU A 1 96 ? -0.349 -3.065 -4.012 1.00 86.56 96 LEU A N 1
ATOM 767 C CA . LEU A 1 96 ? -0.399 -3.883 -2.798 1.00 86.56 96 LEU A CA 1
ATOM 768 C C . LEU A 1 96 ? 0.119 -3.135 -1.567 1.00 86.56 96 LEU A C 1
ATOM 770 O O . LEU A 1 96 ? -0.503 -3.201 -0.509 1.00 86.56 96 LEU A O 1
ATOM 774 N N . ASN A 1 97 ? 1.229 -2.407 -1.696 1.00 86.62 97 ASN A N 1
ATOM 775 C CA . ASN A 1 97 ? 1.780 -1.618 -0.596 1.00 86.62 97 ASN A CA 1
ATOM 776 C C . ASN A 1 97 ? 0.812 -0.508 -0.168 1.00 86.62 97 ASN A C 1
ATOM 778 O O . ASN A 1 97 ? 0.585 -0.323 1.028 1.00 86.62 97 ASN A O 1
ATOM 782 N N . ARG A 1 98 ? 0.197 0.193 -1.130 1.00 90.69 98 ARG A N 1
ATOM 783 C CA . ARG A 1 98 ? -0.812 1.225 -0.850 1.00 90.69 98 ARG A CA 1
ATOM 784 C C . ARG A 1 98 ? -2.077 0.642 -0.230 1.00 90.69 98 ARG A C 1
ATOM 786 O O . ARG A 1 98 ? -2.560 1.198 0.749 1.00 90.69 98 ARG A O 1
ATOM 793 N N . LEU A 1 99 ? -2.576 -0.490 -0.728 1.00 91.12 99 LEU A N 1
ATOM 794 C CA . LEU A 1 99 ? -3.731 -1.177 -0.138 1.00 91.12 99 LEU A CA 1
ATOM 795 C C . LEU A 1 99 ? -3.468 -1.590 1.312 1.00 91.12 99 LEU A C 1
ATOM 797 O O . LEU A 1 99 ? -4.296 -1.315 2.173 1.00 91.12 99 LEU A O 1
ATOM 801 N N . LEU A 1 100 ? -2.298 -2.165 1.601 1.00 89.25 100 LEU A N 1
ATOM 802 C CA . LEU A 1 100 ? -1.905 -2.509 2.968 1.00 89.25 100 LEU A CA 1
ATOM 803 C C . LEU A 1 100 ? -1.778 -1.261 3.856 1.00 89.25 100 LEU A C 1
ATOM 805 O O . LEU A 1 100 ? -2.180 -1.275 5.014 1.00 89.25 100 LEU A O 1
ATOM 809 N N . ALA A 1 101 ? -1.235 -0.161 3.335 1.00 90.25 101 ALA A N 1
ATOM 810 C CA . ALA A 1 101 ? -1.174 1.090 4.083 1.00 90.25 101 ALA A CA 1
ATOM 811 C C . ALA A 1 101 ? -2.580 1.623 4.410 1.00 90.25 101 ALA A C 1
ATOM 813 O O . ALA A 1 101 ? -2.829 2.055 5.537 1.00 90.25 101 ALA A O 1
ATOM 814 N N . ILE A 1 102 ? -3.494 1.573 3.437 1.00 93.44 102 ILE A N 1
ATOM 815 C CA . ILE A 1 102 ? -4.894 1.975 3.597 1.00 93.44 102 ILE A CA 1
ATOM 816 C C . ILE A 1 102 ? -5.597 1.093 4.633 1.00 93.44 102 ILE A C 1
ATOM 818 O O . ILE A 1 102 ? -6.274 1.631 5.503 1.00 93.44 102 ILE A O 1
ATOM 822 N N . GLU A 1 103 ? -5.396 -0.225 4.589 1.00 92.06 103 GLU A N 1
ATOM 823 C CA . GLU A 1 103 ? -5.898 -1.178 5.588 1.00 92.06 103 GLU A CA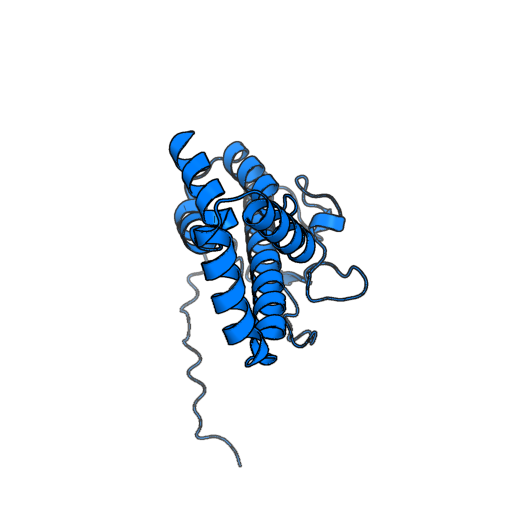 1
ATOM 824 C C . GLU A 1 103 ? -5.487 -0.770 7.007 1.00 92.06 103 GLU A C 1
ATOM 826 O O . GLU A 1 103 ? -6.345 -0.568 7.862 1.00 92.06 103 GLU A O 1
ATOM 831 N N . LEU A 1 104 ? -4.190 -0.536 7.234 1.00 89.69 104 LEU A N 1
ATOM 832 C CA . LEU A 1 104 ? -3.678 -0.130 8.545 1.00 89.69 104 LEU A CA 1
ATOM 833 C C . LEU A 1 104 ? -4.322 1.171 9.057 1.00 89.69 104 LEU A C 1
ATOM 835 O O . LEU A 1 104 ? -4.517 1.328 10.263 1.00 89.69 104 LEU A O 1
ATOM 839 N N . ALA A 1 105 ? -4.633 2.105 8.153 1.00 93.38 105 ALA A N 1
ATOM 840 C CA . ALA A 1 105 ? -5.280 3.371 8.493 1.00 93.38 105 ALA A CA 1
ATOM 841 C C . ALA A 1 105 ? -6.776 3.213 8.779 1.00 93.38 105 ALA A C 1
ATOM 843 O O . ALA A 1 105 ? -7.319 3.932 9.616 1.00 93.38 105 ALA A O 1
ATOM 844 N N . ILE A 1 106 ? -7.443 2.289 8.083 1.00 91.81 106 ILE A N 1
ATOM 845 C CA . ILE A 1 106 ? -8.837 1.932 8.349 1.00 91.81 106 ILE A CA 1
ATOM 846 C C . ILE A 1 106 ? -8.945 1.281 9.726 1.00 91.81 106 ILE A C 1
ATOM 848 O O . ILE A 1 106 ? -9.807 1.687 10.502 1.00 91.81 106 ILE A O 1
ATOM 852 N N . ASP A 1 107 ? -8.052 0.345 10.054 1.00 90.06 107 ASP A N 1
ATOM 853 C CA . ASP A 1 107 ? -8.022 -0.307 11.367 1.00 90.06 107 ASP A CA 1
ATOM 854 C C . ASP A 1 107 ? -7.860 0.722 12.496 1.00 90.06 107 ASP A C 1
ATOM 856 O O . ASP A 1 107 ? -8.627 0.718 13.458 1.00 90.06 107 ASP A O 1
ATOM 860 N N . ASP A 1 108 ? -6.921 1.664 12.354 1.00 93.06 108 ASP A N 1
ATOM 861 C CA . ASP A 1 108 ? -6.740 2.753 13.323 1.00 93.06 108 ASP A CA 1
ATOM 862 C C . ASP A 1 108 ? -7.970 3.667 13.429 1.00 93.06 108 ASP A C 1
ATOM 864 O O . ASP A 1 108 ? -8.401 4.005 14.533 1.00 93.06 108 ASP A O 1
ATOM 868 N N . ALA A 1 109 ? -8.573 4.052 12.303 1.00 92.38 109 ALA A N 1
ATOM 869 C CA . ALA A 1 109 ? -9.779 4.876 12.299 1.00 92.38 109 ALA A CA 1
ATOM 870 C C . ALA A 1 109 ? -10.936 4.179 13.037 1.00 92.38 109 ALA A C 1
ATOM 872 O O . ALA A 1 109 ? -11.603 4.797 13.869 1.00 92.38 109 ALA A O 1
ATOM 873 N N . ILE A 1 110 ? -11.140 2.884 12.786 1.00 90.19 110 ILE A N 1
ATOM 874 C CA . ILE A 1 110 ? -12.185 2.080 13.429 1.00 90.19 110 ILE A CA 1
ATOM 875 C C . ILE A 1 110 ? -11.924 1.948 14.932 1.00 90.19 110 ILE A C 1
ATOM 877 O O . ILE A 1 110 ? -12.831 2.200 15.727 1.00 90.19 110 ILE A O 1
ATOM 881 N N . GLU A 1 111 ? -10.693 1.628 15.341 1.00 91.56 111 GLU A N 1
ATOM 882 C CA . GLU A 1 111 ? -10.309 1.537 16.758 1.00 91.56 111 G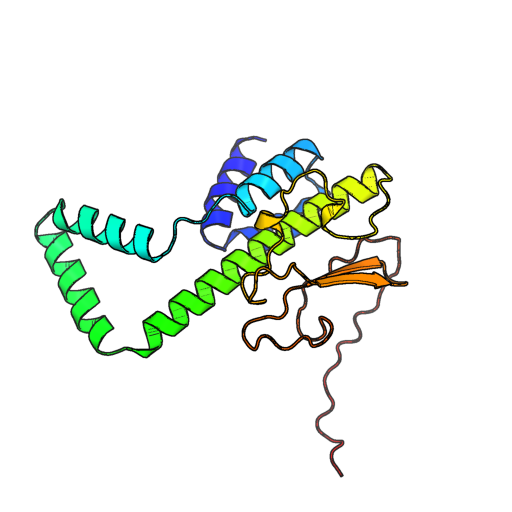LU A CA 1
ATOM 883 C C . GLU A 1 111 ? -10.537 2.854 17.519 1.00 91.56 111 GLU A C 1
ATOM 885 O O . GLU A 1 111 ? -10.896 2.843 18.699 1.00 91.56 111 GLU A O 1
ATOM 890 N N . ASN A 1 112 ? -10.377 3.994 16.841 1.00 92.38 112 ASN A N 1
ATOM 891 C CA . ASN A 1 112 ? -10.621 5.323 17.401 1.00 92.38 112 ASN A CA 1
ATOM 892 C C . ASN A 1 112 ? 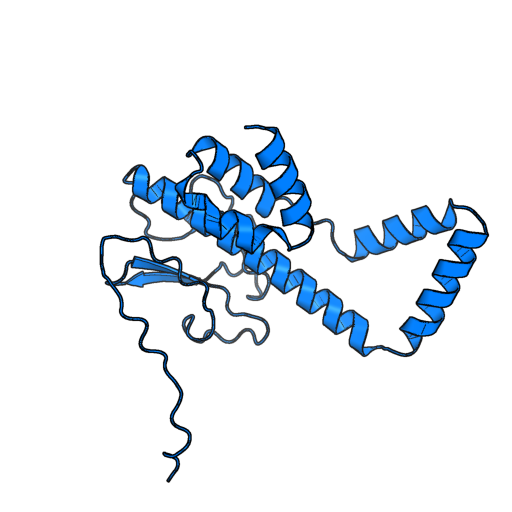-12.079 5.808 17.251 1.00 92.38 112 ASN A C 1
ATOM 894 O O . ASN A 1 112 ? -12.414 6.896 17.729 1.00 92.38 112 ASN A O 1
ATOM 898 N N . GLY A 1 113 ? -12.959 5.015 16.630 1.00 92.38 113 GLY A N 1
ATOM 899 C CA . GLY A 1 113 ? -14.368 5.354 16.412 1.00 92.38 113 GLY A CA 1
ATOM 900 C C . GLY A 1 113 ? -14.600 6.447 15.363 1.00 92.38 113 GLY A C 1
ATOM 901 O O . GLY A 1 113 ? -15.644 7.105 15.380 1.00 92.38 113 GLY A O 1
ATOM 902 N N . ASP A 1 114 ? -13.640 6.671 14.466 1.00 91.56 114 ASP A N 1
ATOM 903 C CA . ASP A 1 114 ? -13.791 7.581 13.337 1.00 91.56 114 ASP A CA 1
ATOM 904 C C . ASP A 1 114 ? -14.740 6.966 12.290 1.00 91.56 114 ASP A C 1
ATOM 906 O O . ASP A 1 114 ? -14.575 5.832 11.843 1.00 91.56 114 ASP A O 1
ATOM 910 N N . ALA A 1 115 ? -15.747 7.729 11.864 1.00 88.62 115 ALA A N 1
ATOM 911 C CA . ALA A 1 115 ? -16.668 7.292 10.820 1.00 88.62 115 ALA A CA 1
ATOM 912 C C . ALA A 1 115 ? -16.061 7.526 9.427 1.00 88.62 115 ALA A C 1
ATOM 914 O O . ALA A 1 115 ? -15.816 8.671 9.044 1.00 88.62 115 ALA A O 1
ATOM 915 N N . LEU A 1 116 ? -15.876 6.454 8.652 1.00 90.94 116 LEU A N 1
ATOM 916 C CA . LEU A 1 116 ? -15.347 6.517 7.289 1.00 90.94 116 LEU A CA 1
ATOM 917 C C . LEU A 1 116 ? -16.477 6.460 6.258 1.00 90.94 116 LEU A C 1
ATOM 919 O O . LEU A 1 116 ? -17.195 5.464 6.152 1.00 90.94 116 LEU A O 1
ATOM 923 N N . SER A 1 117 ? -16.622 7.525 5.470 1.00 91.94 117 SER A N 1
ATOM 924 C CA . SER A 1 117 ? -17.570 7.576 4.347 1.00 91.94 117 SER A CA 1
ATOM 925 C C . SER A 1 117 ? -16.889 7.455 2.982 1.00 91.94 117 SER A C 1
ATOM 927 O O . SER A 1 117 ? -17.540 7.125 1.990 1.00 91.94 117 SER A O 1
ATOM 929 N N . ARG A 1 118 ? -15.582 7.730 2.932 1.00 93.94 118 ARG A N 1
ATOM 930 C CA . ARG A 1 118 ? -14.725 7.728 1.739 1.00 93.94 118 ARG A CA 1
ATOM 931 C C . ARG A 1 118 ? -13.253 7.623 2.152 1.00 93.94 118 ARG A C 1
ATOM 933 O O . ARG A 1 118 ? -12.897 8.019 3.258 1.00 93.94 118 ARG A O 1
ATOM 940 N N . LEU A 1 119 ? -12.378 7.196 1.238 1.00 91.75 119 LEU A N 1
ATOM 941 C CA . LEU A 1 119 ? -10.930 7.073 1.505 1.00 91.75 119 LEU A CA 1
ATOM 942 C C . LEU A 1 119 ? -10.262 8.380 1.928 1.00 91.75 119 LEU A C 1
ATOM 944 O O . LEU A 1 119 ? -9.349 8.369 2.743 1.00 91.75 119 LEU A O 1
ATOM 948 N N . THR A 1 120 ? -10.729 9.519 1.417 1.00 93.19 120 THR A N 1
ATOM 949 C CA . THR A 1 120 ? -10.165 10.832 1.766 1.00 93.19 120 THR A CA 1
ATOM 950 C C . THR A 1 120 ? -10.452 11.256 3.209 1.00 93.19 120 THR A C 1
ATOM 952 O O . THR A 1 120 ? -10.019 12.329 3.616 1.00 93.19 120 THR A O 1
ATOM 955 N N . ASP A 1 121 ? -11.225 10.471 3.965 1.00 91.56 121 ASP A N 1
ATOM 956 C CA . ASP A 1 121 ? -11.438 10.697 5.395 1.00 91.56 121 ASP A CA 1
ATOM 957 C C . ASP A 1 121 ? -10.265 10.139 6.242 1.00 91.56 121 ASP A C 1
ATOM 959 O O . ASP A 1 121 ? -10.148 10.475 7.422 1.00 91.56 121 ASP A O 1
ATOM 963 N N . LEU A 1 122 ? -9.368 9.331 5.652 1.00 93.25 122 LEU A N 1
ATOM 964 C CA . LEU A 1 122 ? -8.185 8.782 6.322 1.00 93.25 122 LEU A CA 1
ATOM 965 C C . LEU A 1 122 ? -7.148 9.877 6.611 1.00 93.25 122 LEU A C 1
ATOM 967 O O . LEU A 1 122 ? -6.672 10.568 5.714 1.00 93.25 122 LEU A O 1
ATOM 971 N N . LYS A 1 123 ? -6.751 10.006 7.880 1.00 91.06 123 LYS A N 1
ATOM 972 C CA . LYS A 1 123 ? -5.894 11.103 8.371 1.00 91.06 123 LYS A CA 1
ATOM 973 C C . LYS A 1 123 ? -4.424 10.989 7.953 1.00 91.06 123 LYS A C 1
ATOM 975 O O . LYS A 1 123 ? -3.692 11.972 8.049 1.00 91.06 123 LYS A O 1
ATOM 980 N N . TRP A 1 124 ? -3.972 9.798 7.564 1.00 90.62 124 TRP A N 1
ATOM 981 C CA . TRP A 1 124 ? -2.552 9.516 7.326 1.00 90.62 124 TRP A CA 1
ATOM 982 C C . TRP A 1 124 ? -2.078 9.858 5.915 1.00 90.62 124 TRP A C 1
ATOM 984 O O . TRP A 1 124 ? -0.869 9.933 5.699 1.00 90.62 124 TRP A O 1
ATOM 994 N N . PHE A 1 125 ? -3.011 10.070 4.989 1.00 90.69 125 PHE A N 1
ATOM 995 C CA . PHE A 1 125 ? -2.736 10.140 3.559 1.00 90.69 125 PHE A CA 1
ATOM 996 C C . PHE A 1 125 ? -3.114 11.490 2.967 1.00 90.69 125 PHE A C 1
ATOM 998 O O . PHE A 1 125 ? -4.075 12.136 3.396 1.00 90.69 125 PHE A O 1
ATOM 1005 N N . VAL A 1 126 ? -2.372 11.893 1.940 1.00 89.31 126 VAL A N 1
ATOM 1006 C CA . VAL A 1 126 ? -2.828 12.911 0.988 1.00 89.31 126 VAL A CA 1
ATOM 1007 C C . VAL A 1 126 ? -3.596 12.247 -0.160 1.00 89.31 126 VAL A C 1
ATOM 1009 O O . VAL A 1 126 ? -3.651 11.025 -0.257 1.00 89.31 126 VAL A O 1
ATOM 1012 N N . ALA A 1 127 ? -4.250 13.022 -1.027 1.00 86.44 127 ALA A N 1
ATOM 1013 C CA . ALA A 1 127 ? -5.074 12.443 -2.094 1.00 86.44 127 ALA A CA 1
ATOM 1014 C C . ALA A 1 127 ? -4.240 11.605 -3.082 1.00 86.44 127 ALA A C 1
ATOM 1016 O O . ALA A 1 127 ? -4.705 10.584 -3.580 1.00 86.44 127 ALA A O 1
ATOM 1017 N N . GLU A 1 128 ? -2.999 12.018 -3.321 1.00 89.31 128 GLU A N 1
ATOM 1018 C CA . GLU A 1 128 ? -2.052 11.400 -4.246 1.00 89.31 128 GLU A CA 1
ATOM 1019 C C . GLU A 1 128 ? -1.626 9.989 -3.805 1.00 89.31 128 GLU A C 1
ATOM 1021 O O . GLU A 1 128 ? -1.411 9.104 -4.637 1.00 89.31 128 GLU A O 1
ATOM 1026 N N . ASP A 1 129 ? -1.572 9.761 -2.492 1.00 89.50 129 ASP A N 1
ATOM 1027 C CA . ASP A 1 129 ? -1.271 8.468 -1.867 1.00 89.50 129 ASP A CA 1
ATOM 1028 C C . ASP A 1 129 ? -2.361 7.423 -2.146 1.00 89.50 129 ASP A C 1
ATOM 1030 O O . ASP A 1 129 ? -2.107 6.218 -2.149 1.00 89.50 129 ASP A O 1
ATOM 1034 N N . LEU A 1 130 ? -3.585 7.901 -2.387 1.00 92.94 130 LEU A N 1
ATOM 1035 C CA . LEU A 1 130 ? -4.793 7.099 -2.553 1.00 92.94 130 LEU A CA 1
ATOM 1036 C C . LEU A 1 130 ? -5.113 6.813 -4.025 1.00 92.94 130 LEU A C 1
ATOM 1038 O O . LEU A 1 130 ? -6.120 6.162 -4.301 1.00 92.94 130 LEU A O 1
ATOM 1042 N N . ILE A 1 131 ? -4.293 7.302 -4.961 1.00 94.62 131 ILE A N 1
ATOM 1043 C CA . ILE A 1 131 ? -4.438 7.013 -6.390 1.00 94.62 131 ILE A CA 1
ATOM 1044 C C . ILE A 1 131 ? -4.106 5.540 -6.631 1.00 94.62 131 ILE A C 1
ATOM 1046 O O . ILE A 1 131 ? -3.049 5.047 -6.225 1.00 94.62 131 ILE A O 1
ATOM 1050 N N . ASP A 1 132 ? -5.001 4.845 -7.319 1.00 93.56 132 ASP A N 1
ATOM 1051 C CA . ASP A 1 132 ? -4.767 3.479 -7.759 1.00 93.56 132 ASP A CA 1
ATOM 1052 C C . ASP A 1 132 ? -3.832 3.508 -8.981 1.00 93.56 132 ASP A C 1
ATOM 1054 O O . ASP A 1 132 ? -4.173 4.126 -9.992 1.00 93.56 132 ASP A O 1
ATOM 1058 N N . PRO A 1 133 ? -2.653 2.858 -8.925 1.00 91.62 133 PRO A N 1
ATOM 1059 C CA . PRO A 1 133 ? -1.694 2.872 -10.031 1.00 91.62 133 PRO A CA 1
ATOM 1060 C C . PRO A 1 133 ? -2.240 2.254 -11.328 1.00 91.62 133 PRO A C 1
ATOM 1062 O O . PRO A 1 133 ? -1.668 2.487 -12.393 1.00 91.62 133 PRO A O 1
ATOM 1065 N N . TYR A 1 134 ? -3.327 1.483 -11.254 1.00 91.00 134 TYR A N 1
ATOM 1066 C CA . TYR A 1 134 ? -3.996 0.909 -12.416 1.00 91.00 134 TYR A CA 1
ATOM 1067 C C . TYR A 1 134 ? -5.179 1.741 -12.922 1.00 91.00 134 TYR A C 1
ATOM 1069 O O . TYR A 1 134 ? -5.501 1.708 -14.112 1.00 91.00 134 TYR A O 1
ATOM 1077 N N . ALA A 1 135 ? -5.814 2.526 -12.048 1.00 88.25 135 ALA A N 1
ATOM 1078 C CA . ALA A 1 135 ? -6.947 3.360 -12.416 1.00 88.25 135 ALA A CA 1
ATOM 1079 C C . ALA A 1 135 ? -6.433 4.688 -12.997 1.00 88.25 135 ALA A C 1
ATOM 1081 O O . ALA A 1 135 ? -6.191 5.663 -12.288 1.00 88.25 135 ALA A O 1
ATOM 1082 N N . GLY A 1 136 ? -6.231 4.733 -14.317 1.00 86.00 136 GLY A N 1
ATOM 1083 C CA . GLY A 1 136 ? -5.783 5.950 -15.002 1.00 86.00 136 GLY A CA 1
ATOM 1084 C C . GLY A 1 136 ? -6.648 7.191 -14.697 1.00 86.00 136 GLY A C 1
ATOM 1085 O O . GLY A 1 136 ? -7.793 7.086 -14.260 1.00 86.00 136 GLY A O 1
ATOM 1086 N N . ASN A 1 137 ? -6.129 8.386 -15.010 1.00 87.50 137 ASN A N 1
ATOM 1087 C CA . ASN A 1 137 ? -6.742 9.693 -14.697 1.00 87.50 137 ASN A CA 1
ATOM 1088 C C . ASN A 1 137 ? -6.858 9.993 -13.191 1.00 87.50 137 ASN A C 1
ATOM 1090 O O . ASN A 1 137 ? -7.887 10.510 -12.753 1.00 87.50 137 ASN A O 1
ATOM 1094 N N . ASP A 1 138 ? -5.820 9.663 -12.419 1.00 89.25 138 ASP A N 1
ATOM 1095 C CA . ASP A 1 138 ? -5.723 9.981 -10.986 1.00 89.25 138 ASP A CA 1
ATOM 1096 C C . ASP A 1 138 ? -6.912 9.455 -10.166 1.00 89.25 138 ASP A C 1
ATOM 1098 O O . ASP A 1 138 ? -7.341 10.055 -9.176 1.00 89.25 138 ASP A O 1
ATOM 1102 N N . GLN A 1 139 ? -7.495 8.336 -10.601 1.00 94.44 139 GLN A N 1
ATOM 1103 C CA . GLN A 1 139 ? -8.608 7.731 -9.893 1.00 94.44 139 GLN A CA 1
ATOM 1104 C C . GLN A 1 139 ? -8.106 7.049 -8.625 1.00 94.44 139 GLN A C 1
ATOM 1106 O O . GLN A 1 139 ? -7.076 6.379 -8.614 1.00 94.44 139 GLN A O 1
ATOM 1111 N N . LEU A 1 140 ? -8.867 7.209 -7.546 1.00 95.81 140 LEU A N 1
ATOM 1112 C CA . LEU A 1 140 ? -8.535 6.587 -6.273 1.00 95.81 140 LEU A CA 1
ATOM 1113 C C . LEU A 1 140 ? -8.840 5.086 -6.293 1.00 95.81 140 LEU A C 1
ATOM 1115 O O . LEU A 1 140 ? -9.669 4.622 -7.090 1.00 95.81 140 LEU A O 1
ATOM 1119 N N . PHE A 1 141 ? -8.245 4.357 -5.348 1.00 94.69 141 PHE A N 1
ATOM 1120 C CA . PHE A 1 141 ? -8.714 3.017 -4.993 1.00 94.69 141 PHE A CA 1
ATOM 1121 C C . PHE A 1 141 ? -10.230 3.023 -4.769 1.00 94.69 141 PHE A C 1
ATOM 1123 O O . PHE A 1 141 ? -10.827 4.006 -4.310 1.00 94.69 141 PHE A O 1
ATOM 1130 N N . ARG A 1 142 ? -10.878 1.917 -5.120 1.00 94.31 142 ARG A N 1
ATOM 1131 C CA . ARG A 1 142 ? -12.314 1.766 -4.915 1.00 94.31 142 ARG A CA 1
ATOM 1132 C C . ARG A 1 142 ? -12.588 1.527 -3.447 1.00 94.31 142 ARG A C 1
ATOM 1134 O O . ARG A 1 142 ? -11.865 0.789 -2.792 1.00 94.31 142 ARG A O 1
ATOM 1141 N N . PHE A 1 143 ? -13.641 2.159 -2.946 1.00 93.19 143 PHE A N 1
ATOM 1142 C CA . PHE A 1 143 ? -14.056 2.085 -1.553 1.00 93.19 143 PHE A CA 1
ATOM 1143 C C . PHE A 1 143 ? -15.563 1.926 -1.486 1.00 93.19 143 PHE A C 1
ATOM 1145 O O . PHE A 1 143 ? -16.301 2.677 -2.130 1.00 93.19 143 PHE A O 1
ATOM 1152 N N . ARG A 1 144 ? -16.022 0.972 -0.681 1.00 89.62 144 ARG A N 1
ATOM 1153 C CA . ARG A 1 144 ? -17.433 0.832 -0.331 1.00 89.62 144 ARG A CA 1
ATOM 1154 C C . ARG A 1 144 ? -17.571 0.333 1.098 1.00 89.62 144 ARG A C 1
ATOM 1156 O O . ARG A 1 144 ? -16.750 -0.446 1.561 1.00 89.62 144 ARG A O 1
ATOM 1163 N N . ASN A 1 145 ? -18.659 0.729 1.741 1.00 87.56 145 ASN A N 1
ATOM 1164 C CA . ASN A 1 145 ? -19.122 0.102 2.970 1.00 87.56 145 ASN A CA 1
ATOM 1165 C C . ASN A 1 145 ? -20.311 -0.793 2.622 1.00 87.56 145 ASN A C 1
ATOM 1167 O O . ASN A 1 145 ? -21.226 -0.352 1.919 1.00 87.56 145 ASN A O 1
ATOM 1171 N N . ASP A 1 146 ? -20.312 -2.022 3.115 1.00 84.25 146 ASP A N 1
ATOM 1172 C CA . ASP A 1 146 ? -21.443 -2.938 3.022 1.00 84.25 146 ASP A CA 1
ATOM 1173 C C . ASP A 1 146 ? -21.762 -3.557 4.393 1.00 84.25 146 ASP A C 1
ATOM 1175 O O . ASP A 1 146 ? -21.261 -3.123 5.429 1.00 84.25 146 ASP A O 1
ATOM 1179 N N . GLN A 1 147 ? -22.675 -4.529 4.420 1.00 83.75 147 GLN A N 1
ATOM 1180 C CA . GLN A 1 147 ? -23.102 -5.191 5.656 1.00 83.75 147 GLN A CA 1
ATOM 1181 C C . GLN A 1 147 ? -22.006 -6.056 6.311 1.00 83.75 147 GLN A C 1
ATOM 1183 O O . GLN A 1 147 ? -22.185 -6.475 7.451 1.00 83.75 147 GLN A O 1
ATOM 1188 N N . HIS A 1 148 ? -20.916 -6.348 5.597 1.00 77.94 148 HIS A N 1
ATOM 1189 C CA . HIS A 1 148 ? -19.782 -7.153 6.056 1.00 77.94 148 HIS A CA 1
ATOM 1190 C C . HIS A 1 148 ? -18.564 -6.300 6.431 1.00 77.94 148 HIS A C 1
ATOM 1192 O O . HIS A 1 148 ? -17.630 -6.820 7.035 1.00 77.94 148 HIS A O 1
ATOM 1198 N N . GLY A 1 149 ? -18.577 -5.002 6.116 1.00 82.31 149 GLY A N 1
ATOM 1199 C CA . GLY A 1 149 ? -17.561 -4.054 6.556 1.00 82.31 149 GLY A CA 1
ATOM 1200 C C . GLY A 1 149 ? -17.143 -3.065 5.472 1.00 82.31 149 GLY A C 1
ATOM 1201 O O . GLY A 1 149 ? -17.917 -2.702 4.583 1.00 82.31 149 GLY A O 1
ATOM 1202 N N . THR A 1 150 ? -15.902 -2.604 5.587 1.00 85.38 150 THR A N 1
ATOM 1203 C CA . THR A 1 150 ? -15.286 -1.622 4.692 1.00 85.38 150 THR A CA 1
ATOM 1204 C C . THR A 1 150 ? -14.425 -2.334 3.662 1.00 85.38 150 THR A C 1
ATOM 1206 O O . THR A 1 150 ? -13.411 -2.916 4.015 1.00 85.38 150 THR A O 1
ATOM 1209 N N . VAL A 1 151 ? -14.767 -2.248 2.382 1.00 86.25 151 VAL A N 1
ATOM 1210 C CA . VAL A 1 151 ? -14.005 -2.886 1.303 1.00 86.25 151 VAL A CA 1
ATOM 1211 C C . VAL A 1 151 ? -13.211 -1.838 0.534 1.00 86.25 151 VAL A C 1
ATOM 1213 O O . VAL A 1 151 ? -13.779 -0.847 0.063 1.00 86.25 151 VAL A O 1
ATOM 1216 N N . VAL A 1 152 ? -11.911 -2.094 0.355 1.00 90.75 152 VAL A N 1
ATOM 1217 C CA . VAL A 1 152 ? -11.013 -1.303 -0.496 1.00 90.75 152 VAL A CA 1
ATOM 1218 C C . VAL A 1 152 ? -10.294 -2.204 -1.487 1.00 90.75 152 VAL A C 1
ATOM 1220 O O . VAL A 1 152 ? -9.789 -3.252 -1.100 1.00 90.75 152 VAL A O 1
ATOM 1223 N N . TYR A 1 153 ? -10.241 -1.809 -2.758 1.00 91.31 153 TYR A N 1
ATOM 1224 C CA . TYR A 1 153 ? -9.583 -2.594 -3.805 1.00 91.31 153 TYR A CA 1
ATOM 1225 C C . TYR A 1 153 ? -9.047 -1.724 -4.947 1.00 91.31 153 TYR A C 1
ATOM 1227 O O . TYR A 1 153 ? -9.408 -0.553 -5.094 1.00 91.31 153 TYR A O 1
ATOM 1235 N N . SER A 1 154 ? -8.157 -2.320 -5.742 1.00 92.00 154 SER A N 1
ATOM 1236 C CA . SER A 1 154 ? -7.662 -1.779 -7.011 1.00 92.00 154 SER A CA 1
ATOM 1237 C C . SER A 1 154 ? -8.448 -2.377 -8.176 1.00 92.00 154 SER A C 1
ATOM 1239 O O . SER A 1 154 ? -8.871 -3.526 -8.080 1.00 92.00 154 SER A O 1
ATOM 1241 N N . VAL A 1 155 ? -8.602 -1.630 -9.271 1.00 92.31 155 VAL A N 1
ATOM 1242 C CA . VAL A 1 155 ? -9.191 -2.149 -10.525 1.00 92.31 155 VAL A CA 1
ATOM 1243 C C . VAL A 1 155 ? -8.258 -3.105 -11.270 1.00 92.31 155 VAL A C 1
ATOM 1245 O O . VAL A 1 155 ? -8.690 -3.786 -12.183 1.00 92.31 155 VAL A O 1
ATOM 1248 N N . GLY A 1 156 ? -6.979 -3.176 -10.895 1.00 89.81 156 GLY A N 1
ATOM 1249 C CA . GLY A 1 156 ? -6.048 -4.130 -11.489 1.00 89.81 156 GLY A CA 1
ATOM 1250 C C . GLY A 1 156 ? -5.646 -3.840 -12.945 1.00 89.81 156 GLY A C 1
ATOM 1251 O O . GLY A 1 156 ? -6.023 -2.831 -13.535 1.00 89.81 156 GLY A O 1
ATOM 1252 N N . PRO A 1 157 ? -4.803 -4.707 -13.534 1.00 87.38 157 PRO A N 1
ATOM 1253 C CA . PRO A 1 157 ? -4.094 -4.433 -14.787 1.00 87.38 157 PRO A CA 1
ATOM 1254 C C . PRO A 1 157 ? -4.965 -4.349 -16.044 1.00 87.38 157 PRO A C 1
ATOM 1256 O O . PRO A 1 157 ? -4.499 -3.794 -17.039 1.00 87.38 157 PRO A O 1
ATOM 1259 N N . ASP A 1 158 ? -6.176 -4.903 -16.036 1.00 86.75 158 ASP A N 1
ATOM 1260 C CA . ASP A 1 158 ? -7.130 -4.752 -17.141 1.00 86.75 158 ASP A CA 1
ATOM 1261 C C . ASP A 1 158 ? -7.859 -3.396 -17.101 1.00 86.75 158 ASP A C 1
ATOM 1263 O O . ASP A 1 158 ? -8.365 -2.942 -18.129 1.00 86.75 158 ASP A O 1
ATOM 1267 N N . GLY A 1 159 ? -7.839 -2.716 -15.949 1.00 89.25 159 GLY A N 1
ATOM 1268 C CA . GLY A 1 159 ? -8.513 -1.445 -15.716 1.00 89.25 159 GLY A CA 1
ATOM 1269 C C . GLY A 1 159 ? -10.036 -1.566 -15.652 1.00 89.25 159 GLY A C 1
ATOM 1270 O O . GLY A 1 159 ? -10.718 -0.536 -15.680 1.00 89.25 159 GLY A O 1
ATOM 1271 N N . GLU A 1 160 ? -10.575 -2.786 -15.597 1.00 90.44 160 GLU A N 1
ATOM 1272 C CA . GLU A 1 160 ? -12.010 -3.037 -15.535 1.00 90.44 160 GLU A CA 1
ATOM 1273 C C . GLU A 1 160 ? -12.453 -3.176 -14.075 1.00 90.44 160 GLU A C 1
ATOM 1275 O O . GLU A 1 160 ? -11.908 -3.943 -13.291 1.00 90.44 160 GLU A O 1
ATOM 1280 N N . ASP A 1 161 ? -13.456 -2.392 -13.681 1.00 90.75 161 ASP A N 1
ATOM 1281 C CA . ASP A 1 161 ? -13.994 -2.449 -12.322 1.00 90.75 161 ASP A CA 1
ATOM 1282 C C . ASP A 1 161 ? -14.966 -3.632 -12.196 1.00 90.75 161 ASP A C 1
ATOM 1284 O O . ASP A 1 161 ? -16.130 -3.556 -12.599 1.00 90.75 161 ASP A O 1
ATOM 1288 N N . ASP A 1 162 ? -14.474 -4.734 -11.640 1.00 86.56 162 ASP A N 1
ATOM 1289 C CA . ASP A 1 162 ? -15.225 -5.963 -11.370 1.00 86.56 162 ASP A CA 1
ATOM 1290 C C . ASP A 1 162 ? -15.994 -5.918 -10.030 1.00 86.56 162 ASP A C 1
ATOM 1292 O O . ASP A 1 162 ? -16.661 -6.882 -9.634 1.00 86.56 162 ASP A O 1
ATOM 1296 N N . GLY A 1 163 ? -15.926 -4.795 -9.308 1.00 86.19 163 GLY A N 1
ATOM 1297 C CA . GLY A 1 163 ? -16.475 -4.671 -7.965 1.00 86.19 163 GLY A CA 1
ATOM 1298 C C . GLY A 1 163 ? -15.636 -5.357 -6.881 1.00 86.19 163 GLY A C 1
ATOM 1299 O O . GLY A 1 163 ? -16.179 -5.624 -5.800 1.00 86.19 163 GLY A O 1
ATOM 1300 N N . GLY A 1 164 ? -14.364 -5.654 -7.156 1.00 77.75 164 GLY A N 1
ATOM 1301 C CA . GLY A 1 164 ? -13.422 -6.303 -6.248 1.00 77.75 164 GLY A CA 1
ATOM 1302 C C . GLY A 1 164 ? -13.666 -7.804 -6.093 1.00 77.75 164 GLY A C 1
ATOM 1303 O O . GLY A 1 164 ? -13.461 -8.334 -5.004 1.00 77.75 164 GLY A O 1
ATOM 1304 N N . GLN A 1 165 ? -14.168 -8.479 -7.132 1.00 68.81 165 GLN A N 1
ATOM 1305 C CA . GLN A 1 165 ? -14.523 -9.904 -7.083 1.00 68.81 165 GLN A CA 1
ATOM 1306 C C . GLN A 1 165 ? -13.300 -10.815 -7.225 1.00 68.81 165 GLN A C 1
ATOM 1308 O O . GLN A 1 165 ? -13.260 -11.880 -6.609 1.00 68.81 165 GLN A O 1
ATOM 1313 N N . GLU A 1 166 ? -12.293 -10.402 -7.994 1.00 56.75 166 GLU A N 1
ATOM 1314 C CA . GLU A 1 166 ? -11.080 -11.192 -8.220 1.00 56.75 166 GLU A CA 1
ATOM 1315 C C . GLU A 1 166 ? -9.998 -10.989 -7.146 1.00 56.75 166 GLU A C 1
ATOM 1317 O O . GLU A 1 166 ? -9.092 -11.818 -6.991 1.00 56.75 166 GLU A O 1
ATOM 1322 N N . PHE A 1 167 ? -10.082 -9.914 -6.359 1.00 52.69 167 PHE A N 1
ATOM 1323 C CA . PHE A 1 167 ? -9.035 -9.553 -5.407 1.00 52.69 167 PHE A CA 1
ATOM 1324 C C . PHE A 1 167 ? -9.319 -10.090 -4.000 1.00 52.69 167 PHE A C 1
ATOM 1326 O O . PHE A 1 167 ? -10.195 -9.622 -3.280 1.00 52.69 167 PHE A O 1
ATOM 1333 N N . TRP A 1 168 ? -8.471 -11.023 -3.558 1.00 45.75 168 TRP A N 1
ATOM 1334 C CA . TRP A 1 168 ? -8.466 -11.635 -2.219 1.00 45.75 168 TRP A CA 1
ATOM 1335 C C . TRP A 1 168 ? -8.035 -10.669 -1.093 1.00 45.75 168 TRP A C 1
ATOM 1337 O O . TRP A 1 168 ? -7.783 -11.099 0.031 1.00 45.75 168 TRP A O 1
ATOM 1347 N N . HIS A 1 169 ? -7.927 -9.369 -1.374 1.00 45.28 169 HIS A N 1
ATOM 1348 C CA . HIS A 1 169 ? -7.571 -8.320 -0.412 1.00 45.28 169 HIS A CA 1
ATOM 1349 C C . HIS A 1 169 ? -8.838 -7.650 0.120 1.00 45.28 169 HIS A C 1
ATOM 1351 O O . HIS A 1 169 ? -8.981 -6.432 0.106 1.00 45.28 169 HIS A O 1
ATOM 1357 N N . MET A 1 170 ? -9.800 -8.465 0.545 1.00 44.38 170 MET A N 1
ATOM 1358 C CA . MET A 1 170 ? -10.942 -7.973 1.293 1.00 44.38 170 MET A CA 1
ATOM 1359 C C . MET A 1 170 ? -10.428 -7.604 2.684 1.00 44.38 170 MET A C 1
ATOM 1361 O O . MET A 1 170 ? -10.157 -8.482 3.503 1.00 44.38 170 MET A O 1
ATOM 1365 N N . VAL A 1 171 ? -10.248 -6.309 2.939 1.00 46.53 171 VAL A N 1
ATOM 1366 C CA . VAL A 1 171 ? -10.026 -5.812 4.299 1.00 46.53 171 VAL A CA 1
ATOM 1367 C C . VAL A 1 171 ? -11.337 -6.005 5.051 1.00 46.53 171 VAL A C 1
ATOM 1369 O O . VAL A 1 171 ? -12.230 -5.173 4.996 1.00 46.53 171 VAL A O 1
ATOM 1372 N N . MET A 1 172 ? -11.510 -7.148 5.704 1.00 45.09 172 MET A N 1
ATOM 1373 C CA . MET A 1 172 ? -12.645 -7.346 6.595 1.00 45.09 172 MET A CA 1
ATOM 1374 C C . MET A 1 172 ? -12.243 -6.879 7.983 1.00 45.09 172 MET A C 1
ATOM 1376 O O . MET A 1 172 ? -11.564 -7.591 8.720 1.00 45.09 172 MET A O 1
ATOM 1380 N N . SER A 1 173 ? -12.667 -5.665 8.332 1.00 45.66 173 SER A N 1
ATOM 1381 C CA . SER A 1 173 ? -12.686 -5.242 9.727 1.00 45.66 173 SER A CA 1
ATOM 1382 C C . SER A 1 173 ? -13.659 -6.151 10.476 1.00 45.66 173 SER A C 1
ATOM 1384 O O . SER A 1 173 ? -14.866 -6.152 10.228 1.00 45.66 173 SER A O 1
ATOM 1386 N N . SER A 1 174 ? -13.113 -7.002 11.339 1.00 41.56 174 SER A N 1
ATOM 1387 C CA . SER A 1 174 ? -13.870 -8.012 12.061 1.00 41.56 174 SER A CA 1
ATOM 1388 C C . SER A 1 174 ? -14.687 -7.387 13.195 1.00 41.56 174 SER A C 1
ATOM 1390 O O . SER A 1 174 ? -14.260 -7.396 14.349 1.00 41.56 174 SER A O 1
ATOM 1392 N N . GLU A 1 175 ? -15.915 -6.961 12.913 1.00 43.81 175 GLU A N 1
ATOM 1393 C CA . GLU A 1 175 ? -17.003 -7.191 13.868 1.00 43.81 175 GLU A CA 1
ATOM 1394 C C . GLU A 1 175 ? -17.611 -8.577 13.598 1.00 43.81 175 GLU A C 1
ATOM 1396 O O . GLU A 1 175 ? -18.642 -8.725 12.955 1.00 43.81 175 GLU A O 1
ATOM 1401 N N . GLY A 1 176 ? -16.929 -9.619 14.085 1.00 38.91 176 GLY A N 1
ATOM 1402 C CA . GLY A 1 176 ? -17.558 -10.856 14.564 1.00 38.91 176 GLY A CA 1
ATOM 1403 C C . GLY A 1 176 ? -18.517 -11.619 13.642 1.00 38.91 176 GLY A C 1
ATOM 1404 O O . GLY A 1 176 ? -19.467 -12.210 14.156 1.00 38.91 176 GLY A O 1
ATOM 1405 N N . VAL A 1 177 ? -18.283 -11.671 12.331 1.00 38.53 177 VAL A N 1
ATOM 1406 C CA . VAL A 1 177 ? -18.954 -12.659 11.475 1.00 38.53 177 VAL A CA 1
ATOM 1407 C C . VAL A 1 177 ? -17.935 -13.716 11.069 1.00 38.53 177 VAL A C 1
ATOM 1409 O O . VAL A 1 177 ? -17.071 -13.463 10.232 1.00 38.53 177 VAL A O 1
ATOM 1412 N N . ASP A 1 178 ? -18.048 -14.903 11.674 1.00 37.47 178 ASP A N 1
ATOM 1413 C CA . ASP A 1 178 ? -17.472 -16.143 11.148 1.00 37.47 178 ASP A CA 1
ATOM 1414 C C . ASP A 1 178 ? -18.068 -16.373 9.751 1.00 37.47 178 ASP A C 1
ATOM 1416 O O . ASP A 1 178 ? -19.123 -16.987 9.589 1.00 37.47 178 ASP A O 1
ATOM 1420 N N . LEU A 1 179 ? -17.430 -15.813 8.726 1.00 41.19 179 LEU A N 1
ATOM 1421 C CA . LEU A 1 179 ? -17.700 -16.189 7.351 1.00 41.19 179 LEU A CA 1
ATOM 1422 C C . LEU A 1 179 ? -16.957 -17.499 7.115 1.00 41.19 179 LEU A C 1
ATOM 1424 O O . LEU A 1 179 ? -15.737 -17.523 6.942 1.00 41.19 179 LEU A O 1
ATOM 1428 N N . GLU A 1 180 ? -17.707 -18.602 7.138 1.00 32.84 180 GLU A N 1
ATOM 1429 C CA . GLU A 1 180 ? -17.294 -19.821 6.455 1.00 32.84 180 GLU A CA 1
ATOM 1430 C C . GLU A 1 180 ? -16.898 -19.402 5.039 1.00 32.84 180 GLU A C 1
ATOM 1432 O O . GLU A 1 180 ? -17.732 -18.957 4.250 1.00 32.84 180 GLU A O 1
ATOM 1437 N N . VAL A 1 181 ? -15.599 -19.459 4.743 1.00 38.44 181 VAL A N 1
ATOM 1438 C CA . VAL A 1 181 ? -15.086 -19.287 3.389 1.00 38.44 181 VAL A CA 1
ATOM 1439 C C . VAL A 1 181 ? -15.617 -20.478 2.599 1.00 38.44 181 VAL A C 1
ATOM 1441 O O . VAL A 1 181 ? -14.959 -21.517 2.502 1.00 38.44 181 VAL A O 1
ATOM 1444 N N . GLU A 1 182 ? -16.839 -20.358 2.076 1.00 36.97 182 GLU A N 1
ATOM 1445 C CA . GLU A 1 182 ? -17.316 -21.212 1.003 1.00 36.97 182 GLU A CA 1
ATOM 1446 C C . GLU A 1 182 ? -16.330 -21.001 -0.131 1.00 36.97 182 GLU A C 1
ATOM 1448 O O . GLU A 1 182 ? -16.300 -19.981 -0.819 1.00 36.97 182 GLU A O 1
ATOM 1453 N N . THR A 1 183 ? -15.429 -21.967 -0.248 1.00 38.00 183 THR A N 1
ATOM 1454 C CA . THR A 1 183 ? -14.506 -22.056 -1.357 1.00 38.00 183 THR A CA 1
ATOM 1455 C C . THR A 1 183 ? -15.398 -22.217 -2.577 1.00 38.00 183 THR A C 1
ATOM 1457 O O . THR A 1 183 ? -15.904 -23.311 -2.820 1.00 38.00 183 THR A O 1
ATOM 1460 N N . PHE A 1 184 ? -15.651 -21.125 -3.301 1.00 39.75 184 PHE A N 1
ATOM 1461 C CA . PHE A 1 184 ? -16.278 -21.150 -4.616 1.00 39.75 184 PHE A CA 1
ATOM 1462 C C . PHE A 1 184 ? -15.314 -21.885 -5.556 1.00 39.75 184 PHE A C 1
ATOM 1464 O O . PHE A 1 184 ? -14.561 -21.295 -6.326 1.00 39.75 184 PHE A O 1
ATOM 1471 N N . MET A 1 185 ? -15.292 -23.214 -5.447 1.00 35.94 185 MET A N 1
ATOM 1472 C CA . MET A 1 185 ? -14.882 -24.074 -6.537 1.00 35.94 185 MET A CA 1
ATOM 1473 C C . MET A 1 185 ? -15.978 -23.905 -7.576 1.00 35.94 185 MET A C 1
ATOM 1475 O O . MET A 1 185 ? -17.075 -24.438 -7.431 1.00 35.94 185 MET A O 1
ATOM 1479 N N . SER A 1 186 ? -15.700 -23.073 -8.572 1.00 40.03 186 SER A N 1
ATOM 1480 C CA . SER A 1 186 ? -16.479 -22.992 -9.794 1.00 40.03 186 SER A CA 1
ATOM 1481 C C . SER A 1 186 ? -16.630 -24.405 -10.344 1.00 40.03 186 SER A C 1
ATOM 1483 O O . SER A 1 186 ? -15.669 -25.006 -10.817 1.00 40.03 186 SER A O 1
ATOM 1485 N N . ASP A 1 187 ? -17.835 -24.950 -10.206 1.00 43.00 187 ASP A N 1
ATOM 1486 C CA . ASP A 1 187 ? -18.222 -26.240 -10.753 1.00 43.00 187 ASP A CA 1
ATOM 1487 C C . ASP A 1 187 ? -18.240 -26.093 -12.286 1.00 43.00 187 ASP A C 1
ATOM 1489 O O . ASP A 1 187 ? -19.078 -25.356 -12.818 1.00 43.00 187 ASP A O 1
ATOM 1493 N N . PRO A 1 188 ? -17.298 -26.698 -13.033 1.00 47.09 188 PRO A N 1
ATOM 1494 C CA . PRO A 1 188 ? -17.163 -26.450 -14.466 1.00 47.09 188 PRO A CA 1
ATOM 1495 C C . PRO A 1 188 ? -18.239 -27.163 -15.308 1.00 47.09 188 PRO A C 1
ATOM 1497 O O . PRO A 1 188 ? -18.160 -27.145 -16.534 1.00 47.09 188 PRO A O 1
ATOM 1500 N N . GLU A 1 189 ? -19.247 -27.792 -14.691 1.00 49.94 189 GLU A N 1
ATOM 1501 C CA . GLU A 1 189 ? -20.247 -28.618 -15.384 1.00 49.94 189 GLU A CA 1
ATOM 1502 C C . GLU A 1 189 ? -21.572 -27.920 -15.737 1.00 49.94 189 GLU A C 1
ATOM 1504 O O . GLU A 1 189 ? -22.495 -28.582 -16.210 1.00 49.94 189 GLU A O 1
ATOM 1509 N N . GLN A 1 190 ? -21.698 -26.596 -15.603 1.00 48.53 190 GLN A N 1
ATOM 1510 C CA . GLN A 1 190 ? -22.908 -25.892 -16.061 1.00 48.53 190 GLN A CA 1
ATOM 1511 C C . GLN A 1 190 ? -22.620 -24.822 -17.116 1.00 48.53 190 GLN A C 1
ATOM 1513 O O . GLN A 1 190 ? -22.700 -23.623 -16.862 1.00 48.53 190 GLN A O 1
ATOM 1518 N N . ALA A 1 191 ? -22.360 -25.278 -18.342 1.00 41.91 191 ALA A N 1
ATOM 1519 C CA . ALA A 1 191 ? -22.630 -24.511 -19.555 1.00 41.91 191 ALA A CA 1
ATOM 1520 C C . ALA A 1 191 ? -23.650 -25.290 -20.422 1.00 41.91 191 ALA A C 1
ATOM 1522 O O . ALA A 1 191 ? -23.529 -26.514 -20.511 1.00 41.91 191 ALA A O 1
ATOM 1523 N N . PRO A 1 192 ? -24.669 -24.617 -20.994 1.00 54.44 192 PRO A N 1
ATOM 1524 C CA . PRO A 1 192 ? -25.761 -25.241 -21.750 1.00 54.44 192 PRO A CA 1
ATOM 1525 C C . PRO A 1 192 ? -25.341 -25.855 -23.093 1.00 54.44 192 PRO A C 1
ATOM 1527 O O . PRO A 1 192 ? -24.377 -25.352 -23.715 1.00 54.44 192 PRO A O 1
#

pLDDT: mean 74.68, std 17.44, range [32.84, 95.81]

Sequence (192 aa):
DGLWINYWVAAASRGVAVRSIHEHRDSLDSASRETLAKLLVSEVEPIEAVDEREKQWVLNSSWHSKLVFLLTRFYEESVSDSVFSVHAANLREVALNRLLAIELAIDDAIENGDALSRLTDLKWFVAEDLIDPYAGNDQLFRFRNDQHGTVVYSVGPDGEDDGGQEFWHMVMSSEGVDLEVETFMSDPEQAP

Foldseek 3Di:
DVVVLVVLLVCLLVLNNLVVCVVCLVVDDLVSLLVQLCSLLPDDQPVVNVVVVVVVVLVVDDPVSVVVVVVVVVVCVVPPVVVVVVVLVVLVSSQSSLLSSLLSQVLSCVVVVHDDPDSCSRPSDDLQSQQRSQQPPSDGWDWDQDPQGIATHHCGNVNHPPVCPPPPSGSRPDPPDPPPPPPPPPPPPDDD

Radius of gyration: 20.17 Å; chains: 1; bounding box: 62×42×46 Å

Secondary structure (DSSP, 8-state):
-HHHHHHHHHHHTTTSHHHHHHHHGGGS-HHHHHHHHHHHHS----HHHHHHHHHHHHHTS-HHHHHHHHHHHHHHTT-THHHHHHHHHHHHHHHHHHHHHHHHHHHHHHHTTPPPSSGGG-TT--GGGGB-SSSTTTPBPEEEEETTEEEEE---TT-----SSS--------SS-----------TT---